Protein AF-A0A0C2CMS9-F1 (afdb_monomer)

pLDDT: mean 72.26, std 14.14, range [34.56, 90.56]

Mean predicted aligned error: 15.41 Å

Sequence (311 aa):
MKHVDVTVHVLHAISELCVVGGAEIVRNIDPLFQKLTQLINDSSSLQRREAALRTIGRIARSTAYVVDPYKDYPNLLDDLLRLLKTEMSSKMRRQAISTLGILGALDPYTHKVFTGAVQSATSISTALSLPMARDAADPRQDIIQWYNYEKCTLEEFYPAITIANLMVMVQDEAFTQYYKEIAQALLTIFRSLGDSFPQYVQQVVPRLIEVTRACRGRPSHREFFLRQLASLVAIIKVHAKPYMKQIFSLIADAWSEDQSVKVTVVSVLEQIGTALGQEFAPHIAELIPYLLYVVQTDKSEDRKLTAQVRS

Solvent-accessible surface area (backbone atoms only — not comparable to full-atom values): 18050 Å² total; per-residue (Å²): 133,80,65,63,65,60,55,32,53,50,35,47,52,50,31,57,46,29,71,73,42,35,77,68,46,61,78,51,39,68,70,52,49,58,51,36,56,54,41,55,70,41,85,88,40,70,64,48,24,45,32,32,51,51,26,51,34,34,40,26,63,45,57,67,51,46,56,54,58,47,65,81,35,52,62,53,62,58,52,50,54,46,47,58,73,69,53,85,50,70,66,53,40,52,49,50,54,51,27,49,62,52,33,44,90,76,55,72,67,61,51,31,41,56,65,66,69,41,83,91,64,98,71,84,80,91,66,84,72,68,80,73,84,60,83,60,91,45,70,58,58,55,54,54,47,42,68,75,74,64,91,69,55,73,81,58,46,57,57,52,55,48,52,48,52,50,54,55,49,72,70,40,76,89,38,65,85,50,49,63,59,52,55,51,51,51,52,52,50,58,64,72,45,69,84,76,46,73,77,54,47,73,62,49,52,61,50,54,53,51,51,51,59,70,40,71,90,42,68,76,57,39,42,50,48,48,48,50,50,23,57,46,39,48,73,49,33,82,75,38,61,89,50,44,69,60,53,51,51,54,49,60,62,43,59,78,54,58,73,71,41,40,57,46,50,54,55,28,51,51,43,40,42,70,40,42,50,82,75,37,59,83,58,47,71,75,44,50,65,57,55,51,45,52,72,72,65,68,80,61,100,69,58,62,72,63,54,64,76,72,108

Organism: NCBI:txid51022

Nearest PDB structures (foldseek):
  7peb-assembly1_A  TM=6.793E-01  e=9.313E-12  Homo sapiens
  6bcu-assembly1_B  TM=7.255E-01  e=2.937E-11  Homo sapiens
  9f44-assembly1_A  TM=6.899E-01  e=1.839E-11  Homo sapiens
  6zwm-assembly1_A  TM=6.675E-01  e=1.104E-11  Homo sapiens
  7udo-assembly1_A  TM=4.060E-01  e=4.429E+00  synthetic construct

Secondary structure (DSSP, 8-state):
---HHHHHHHHHHHHHHHHH-HHHHHTTHHHHHHHHHHHHH-TT-HHHHHHHHHHHHHHHHHH---SHHHHH-TTHHHHHHHHHHH---HHHHHHHHHHHHHH-PPPHHHHHHHTTSS------S-----------SSHHHHHHHHHHHS---HHHHHHHHHHHHHHHHHH-GGGTTTHHHHHHHHHHHHHHTTT--HHHHHHHHHHHHHHHHHTTT-HHHHHHHHHHHHHHHHHHGGGGGGGHHHHHHHHHHHHTS-HHHHHHHHHHHHHHHHHHGGGGHHHHHHHHHHHHHHHHH---TT-HHHHHTT-

Radius of gyration: 27.71 Å; Cα contacts (8 Å, |Δi|>4): 213; chains: 1; bounding box: 60×36×82 Å

Foldseek 3Di:
DPPPPVLLVVLVVLLVCLQPVQPVCVVVVVVLVVVLLVQCPDPPDPSSNQSSLSSLLSNCQSNVQALVCCLSPVCSVVSLVVCCVPDPDPSSNVSSVSSDVSNPDDDPVNSCVSVVNDPPDPDDDDDPDPRDPDPPPQVLVVLVVDVVPDDDDPLVSVLVNLLSVLLVLLVDPVCVVCVLVSLVVNLVSLVVCQPVCLVSCVSPVVSLLVSLVVPVPPLVVNLSSLVSNLSVCLSCAPSCVVCVVSNVVSLVVQLPDDPVSVVSSLVSVVSNCVSHPVNCVVVVVVCVVSLVVCVVPPPDPPCPSVVSVVD

InterPro domains:
  IPR011989 Armadillo-like helical [G3DSA:1.25.10.10] (3-309)
  IPR016024 Armadillo-type fold [SSF48371] (7-308)
  IPR024585 Serine/threonine-protein kinase mTOR domain [PF11865] (66-237)
  IPR024585 Serine/threonine-protein kinase mTOR domain [SM01346] (66-237)
  IPR050517 DNA Damage Response and Repair Kinase [PTHR11139] (14-287)

Structure (mmCIF, N/CA/C/O backbone):
data_AF-A0A0C2CMS9-F1
#
_entry.id   AF-A0A0C2CMS9-F1
#
loop_
_atom_site.group_PDB
_atom_site.id
_atom_site.type_symbol
_atom_site.label_atom_id
_atom_site.label_alt_id
_atom_site.label_comp_id
_atom_site.label_asym_id
_atom_site.label_entity_id
_atom_site.label_seq_id
_atom_site.pdbx_PDB_ins_code
_atom_site.Cartn_x
_atom_site.Cartn_y
_atom_site.Cartn_z
_atom_site.occupancy
_atom_site.B_iso_or_equiv
_atom_site.auth_seq_id
_atom_site.auth_comp_id
_atom_site.auth_asym_id
_atom_site.auth_atom_id
_atom_site.pdbx_PDB_model_num
ATOM 1 N N . MET A 1 1 ? 24.537 -15.150 0.775 1.00 42.06 1 MET A N 1
ATOM 2 C CA . MET A 1 1 ? 24.590 -13.947 -0.086 1.00 42.06 1 MET A CA 1
ATOM 3 C C . MET A 1 1 ? 25.343 -14.307 -1.361 1.00 42.06 1 MET A C 1
ATOM 5 O O . MET A 1 1 ? 26.562 -14.332 -1.350 1.00 42.06 1 MET A O 1
ATOM 9 N N . LYS A 1 2 ? 24.641 -14.714 -2.428 1.00 50.56 2 LYS A N 1
ATOM 10 C CA . LYS A 1 2 ? 25.280 -15.004 -3.726 1.00 50.56 2 LYS A CA 1
ATOM 11 C C . LYS A 1 2 ? 25.779 -13.676 -4.308 1.00 50.56 2 LYS A C 1
ATOM 13 O O . LYS A 1 2 ? 25.017 -12.714 -4.294 1.00 50.56 2 LYS A O 1
ATOM 18 N N . HIS A 1 3 ? 27.040 -13.616 -4.737 1.00 68.00 3 HIS A N 1
ATOM 19 C CA . HIS A 1 3 ? 27.759 -12.387 -5.096 1.00 68.00 3 HIS A CA 1
ATOM 20 C C . HIS A 1 3 ? 26.958 -11.474 -6.043 1.00 68.00 3 HIS A C 1
ATOM 22 O O . HIS A 1 3 ? 26.890 -11.701 -7.253 1.00 68.00 3 HIS A O 1
ATOM 28 N N . VAL A 1 4 ? 26.344 -10.431 -5.476 1.00 75.94 4 VAL A N 1
ATOM 29 C CA . VAL A 1 4 ? 25.573 -9.419 -6.214 1.00 75.94 4 VAL A CA 1
ATOM 30 C C . VAL A 1 4 ? 26.473 -8.730 -7.237 1.00 75.94 4 VAL A C 1
ATOM 32 O O . VAL A 1 4 ? 26.072 -8.556 -8.386 1.00 75.94 4 VAL A O 1
ATOM 35 N N . ASP A 1 5 ? 27.720 -8.470 -6.849 1.00 81.31 5 ASP A N 1
ATOM 36 C CA . ASP A 1 5 ? 28.720 -7.811 -7.683 1.00 81.31 5 ASP A CA 1
ATOM 37 C C . ASP A 1 5 ? 29.041 -8.611 -8.943 1.00 81.31 5 ASP A C 1
ATOM 39 O O . ASP A 1 5 ? 29.097 -8.039 -10.026 1.00 81.31 5 ASP A O 1
ATOM 43 N N . VAL A 1 6 ? 29.174 -9.939 -8.852 1.00 86.69 6 VAL A N 1
ATOM 44 C CA . VAL A 1 6 ? 29.450 -10.782 -10.030 1.00 86.69 6 VAL A CA 1
ATOM 45 C C . VAL A 1 6 ? 28.310 -10.674 -11.040 1.00 86.69 6 VAL A C 1
ATOM 47 O O . VAL A 1 6 ? 28.551 -10.525 -12.232 1.00 86.69 6 VAL A O 1
ATOM 50 N N . THR A 1 7 ? 27.062 -10.669 -10.565 1.00 85.00 7 THR A N 1
ATOM 51 C CA . THR A 1 7 ? 25.892 -10.533 -11.448 1.00 85.00 7 THR A CA 1
ATOM 52 C C . THR A 1 7 ? 25.884 -9.173 -12.148 1.00 85.00 7 THR A C 1
ATOM 54 O O . THR A 1 7 ? 25.611 -9.100 -13.342 1.00 85.00 7 THR A O 1
ATOM 57 N N . VAL A 1 8 ? 26.223 -8.101 -11.429 1.00 86.75 8 VAL A N 1
ATOM 58 C CA . VAL A 1 8 ? 26.310 -6.743 -11.987 1.00 86.75 8 VAL A CA 1
ATOM 59 C C . VAL A 1 8 ? 27.406 -6.653 -13.055 1.00 86.75 8 VAL A C 1
ATOM 61 O O . VAL A 1 8 ? 27.145 -6.161 -14.150 1.00 86.75 8 VAL A O 1
ATOM 64 N N . HIS A 1 9 ? 28.599 -7.195 -12.793 1.00 89.81 9 HIS A N 1
ATOM 65 C CA . HIS A 1 9 ? 29.695 -7.203 -13.770 1.00 89.81 9 HIS A CA 1
ATOM 66 C C . HIS A 1 9 ? 29.362 -8.042 -15.011 1.00 89.81 9 HIS A C 1
ATOM 68 O O . HIS A 1 9 ? 29.655 -7.616 -16.127 1.00 89.81 9 HIS A O 1
ATOM 74 N N . VAL A 1 10 ? 28.696 -9.189 -14.843 1.00 90.56 10 VAL A N 1
ATOM 75 C CA . VAL A 1 10 ? 28.218 -10.009 -15.969 1.00 90.56 10 VAL A CA 1
ATOM 76 C C . VAL A 1 10 ? 27.182 -9.246 -16.798 1.00 90.56 10 VAL A C 1
ATOM 78 O O . VAL A 1 10 ? 27.291 -9.215 -18.020 1.00 90.56 10 VAL A O 1
ATOM 81 N N . LEU A 1 11 ? 26.214 -8.575 -16.166 1.00 88.69 11 LEU A N 1
ATOM 82 C CA . LEU A 1 11 ? 25.221 -7.757 -16.875 1.00 88.69 11 LEU A CA 1
ATOM 83 C C . LEU A 1 11 ? 25.865 -6.592 -17.635 1.00 88.69 11 LEU A C 1
ATOM 85 O O . LEU A 1 11 ? 25.449 -6.296 -18.756 1.00 88.69 11 LEU A O 1
ATOM 89 N N . HIS A 1 12 ? 26.894 -5.965 -17.061 1.00 89.94 12 HIS A N 1
ATOM 90 C CA . HIS A 1 12 ? 27.674 -4.940 -17.748 1.00 89.94 12 HIS A CA 1
ATOM 91 C C . HIS A 1 12 ? 28.427 -5.506 -18.953 1.00 89.94 12 HIS A C 1
ATOM 93 O O . HIS A 1 12 ? 28.322 -4.933 -20.036 1.00 89.94 12 HIS A O 1
ATOM 99 N N . ALA A 1 13 ? 29.101 -6.648 -18.808 1.00 90.31 13 ALA A N 1
ATOM 100 C CA . ALA A 1 13 ? 29.775 -7.314 -19.920 1.00 90.31 13 ALA A CA 1
ATOM 101 C C . ALA A 1 13 ? 28.790 -7.665 -21.047 1.00 90.31 13 ALA A C 1
ATOM 103 O O . ALA A 1 13 ? 29.052 -7.356 -22.207 1.00 90.31 13 ALA A O 1
ATOM 104 N N . ILE A 1 14 ? 27.613 -8.208 -20.710 1.00 88.44 14 ILE A N 1
ATOM 105 C CA . ILE A 1 14 ? 26.538 -8.466 -21.681 1.00 88.44 14 ILE A CA 1
ATOM 106 C C . ILE A 1 14 ? 26.108 -7.163 -22.364 1.00 88.44 14 ILE A C 1
ATOM 108 O O . ILE A 1 14 ? 25.947 -7.139 -23.580 1.00 88.44 14 ILE A O 1
ATOM 112 N N . SER A 1 15 ? 25.957 -6.066 -21.615 1.00 87.69 15 SER A N 1
ATOM 113 C CA . SER A 1 15 ? 25.538 -4.781 -22.184 1.00 87.69 15 SER A CA 1
ATOM 114 C C . SER A 1 15 ? 26.534 -4.208 -23.198 1.00 87.69 15 SER A C 1
ATOM 116 O O . SER A 1 15 ? 26.103 -3.596 -24.173 1.00 87.69 15 SER A O 1
ATOM 118 N N . GLU A 1 16 ? 27.835 -4.438 -23.002 1.00 89.56 16 GLU A N 1
ATOM 119 C CA . GLU A 1 16 ? 28.879 -4.031 -23.949 1.00 89.56 16 GLU A CA 1
ATOM 120 C C . GLU A 1 16 ? 28.939 -4.985 -25.154 1.00 89.56 16 GLU A C 1
ATOM 122 O O . GLU A 1 16 ? 29.031 -4.531 -26.294 1.00 89.56 16 GLU A O 1
ATOM 127 N N . LEU A 1 17 ? 28.762 -6.296 -24.942 1.00 87.50 17 LEU A N 1
ATOM 128 C CA . LEU A 1 17 ? 28.635 -7.273 -26.032 1.00 87.50 17 LEU A CA 1
ATOM 129 C C . LEU A 1 17 ? 27.443 -6.962 -26.949 1.00 87.50 17 LEU A C 1
ATOM 131 O O . LEU A 1 17 ? 27.550 -7.128 -28.162 1.00 87.50 17 LEU A O 1
ATOM 135 N N . CYS A 1 18 ? 26.340 -6.442 -26.398 1.00 84.88 18 CYS A N 1
ATOM 136 C CA . CYS A 1 18 ? 25.162 -6.016 -27.162 1.00 84.88 18 CYS A CA 1
ATOM 137 C C . CYS A 1 18 ? 25.458 -4.953 -28.215 1.00 84.88 18 CYS A C 1
ATOM 139 O O . CYS A 1 18 ? 24.837 -4.972 -29.272 1.00 84.88 18 CYS A O 1
ATOM 141 N N . VAL A 1 19 ? 26.424 -4.071 -27.960 1.00 82.81 19 VAL A N 1
ATOM 142 C CA . VAL A 1 19 ? 26.799 -3.011 -28.903 1.00 82.81 19 VAL A CA 1
ATOM 143 C C . VAL A 1 19 ? 27.548 -3.576 -30.116 1.00 82.81 19 VAL A C 1
ATOM 145 O O . VAL A 1 19 ? 27.476 -3.002 -31.198 1.00 82.81 19 VAL A O 1
ATOM 148 N N . VAL A 1 20 ? 28.246 -4.703 -29.950 1.00 85.50 20 VAL A N 1
ATOM 149 C CA . VAL A 1 20 ? 29.130 -5.282 -30.974 1.00 85.50 20 VAL A CA 1
ATOM 150 C C . VAL A 1 20 ? 28.475 -6.460 -31.709 1.00 85.50 20 VAL A C 1
ATOM 152 O O . VAL A 1 20 ? 28.648 -6.609 -32.914 1.00 85.50 20 VAL A O 1
ATOM 155 N N . GLY A 1 21 ? 27.706 -7.297 -31.007 1.00 75.00 21 GLY A N 1
ATOM 156 C CA . GLY A 1 21 ? 27.246 -8.613 -31.478 1.00 75.00 21 GLY A CA 1
ATOM 157 C C . GLY A 1 21 ? 25.852 -8.667 -32.113 1.00 75.00 21 GLY A C 1
ATOM 158 O O . GLY A 1 21 ? 25.228 -9.726 -32.085 1.00 75.00 21 GLY A O 1
ATOM 159 N N . GLY A 1 22 ? 25.340 -7.556 -32.657 1.00 70.94 22 GLY A N 1
ATOM 160 C CA . GLY A 1 22 ? 23.922 -7.356 -33.011 1.00 70.94 22 GLY A CA 1
ATOM 161 C C . GLY A 1 22 ? 23.180 -8.568 -33.607 1.00 70.94 22 GLY A C 1
ATOM 162 O O . GLY A 1 22 ? 22.134 -8.947 -33.090 1.00 70.94 22 GLY A O 1
ATOM 163 N N . ALA A 1 23 ? 23.722 -9.231 -34.635 1.00 73.88 23 ALA A N 1
ATOM 164 C CA . ALA A 1 23 ? 23.037 -10.334 -35.326 1.00 73.88 23 ALA A CA 1
ATOM 165 C C . ALA A 1 23 ? 22.973 -11.656 -34.531 1.00 73.88 23 ALA A C 1
ATOM 167 O O . ALA A 1 23 ? 21.992 -12.394 -34.631 1.00 73.88 23 ALA A O 1
ATOM 168 N N . GLU A 1 24 ? 23.998 -11.971 -33.736 1.00 75.94 24 GLU A N 1
ATOM 169 C CA . GLU A 1 24 ? 24.013 -13.187 -32.906 1.00 75.94 24 GLU A CA 1
ATOM 170 C C . GLU A 1 24 ? 23.150 -13.024 -31.653 1.00 75.94 24 GLU A C 1
ATOM 172 O O . GLU A 1 24 ? 22.576 -13.988 -31.148 1.00 75.94 24 GLU A O 1
ATOM 177 N N . ILE A 1 25 ? 23.005 -11.785 -31.188 1.00 78.62 25 ILE A N 1
ATOM 178 C CA . ILE A 1 25 ? 22.240 -11.447 -29.988 1.00 78.62 25 ILE A CA 1
ATOM 179 C C . ILE A 1 25 ? 20.738 -11.482 -30.256 1.00 78.62 25 ILE A C 1
ATOM 181 O O . ILE A 1 25 ? 19.990 -11.940 -29.395 1.00 78.62 25 ILE A O 1
ATOM 185 N N . VAL A 1 26 ? 20.298 -11.109 -31.463 1.00 77.81 26 VAL A N 1
ATOM 186 C CA . VAL A 1 26 ? 18.891 -11.244 -31.887 1.00 77.81 26 VAL A CA 1
ATOM 187 C C . VAL A 1 26 ? 18.402 -12.692 -31.767 1.00 77.81 26 VAL A C 1
ATOM 189 O O . VAL A 1 26 ? 17.270 -12.916 -31.358 1.00 77.81 26 VAL A O 1
ATOM 192 N N . ARG A 1 27 ? 19.256 -13.692 -32.035 1.00 80.75 27 ARG A N 1
ATOM 193 C CA . ARG A 1 27 ? 18.879 -15.117 -31.937 1.00 80.75 27 ARG A CA 1
ATOM 194 C C . ARG A 1 27 ? 18.620 -15.592 -30.506 1.00 80.75 27 ARG A C 1
ATOM 196 O O . ARG A 1 27 ? 17.910 -16.570 -30.316 1.00 80.75 27 ARG A O 1
ATOM 203 N N . ASN A 1 28 ? 19.205 -14.916 -29.518 1.00 82.19 28 ASN A N 1
ATOM 204 C CA . ASN A 1 28 ? 19.123 -15.276 -28.102 1.00 82.19 28 ASN A CA 1
ATOM 205 C C . ASN A 1 28 ? 18.367 -14.220 -27.279 1.00 82.19 28 ASN A C 1
ATOM 207 O O . ASN A 1 28 ? 18.508 -14.181 -26.054 1.00 82.19 28 ASN A O 1
ATOM 211 N N . ILE A 1 29 ? 17.594 -13.343 -27.929 1.00 81.94 29 ILE A N 1
ATOM 212 C CA . ILE A 1 29 ? 16.971 -12.202 -27.259 1.00 81.94 29 ILE A CA 1
ATOM 213 C C . ILE A 1 29 ? 15.873 -12.642 -26.285 1.00 81.94 29 ILE A C 1
ATOM 215 O O . ILE A 1 29 ? 15.881 -12.181 -25.150 1.00 81.94 29 ILE A O 1
ATOM 219 N N . ASP A 1 30 ? 15.027 -13.604 -26.656 1.00 81.12 30 ASP A N 1
ATOM 220 C CA . ASP A 1 30 ? 13.897 -14.068 -25.839 1.00 81.12 30 ASP A CA 1
ATOM 221 C C . ASP A 1 30 ? 14.309 -14.606 -24.450 1.00 81.12 30 ASP A C 1
ATOM 223 O O . ASP A 1 30 ? 13.797 -14.117 -23.435 1.00 81.12 30 ASP A O 1
ATOM 227 N N . PRO A 1 31 ? 15.266 -15.558 -24.324 1.00 84.62 31 PRO A N 1
ATOM 228 C CA . PRO A 1 31 ? 15.668 -16.060 -23.008 1.00 84.62 31 PRO A CA 1
ATOM 229 C C . PRO A 1 31 ? 16.384 -14.992 -22.170 1.00 84.62 31 PRO A C 1
ATOM 231 O O . PRO A 1 31 ? 16.238 -14.963 -20.943 1.00 84.62 31 PRO A O 1
ATOM 234 N N . LEU A 1 32 ? 17.147 -14.096 -22.810 1.00 84.50 32 LEU A N 1
ATOM 235 C CA . LEU A 1 32 ? 17.820 -12.992 -22.126 1.00 84.50 32 LEU A CA 1
ATOM 236 C C . LEU A 1 32 ? 16.809 -11.969 -21.606 1.00 84.50 32 LEU A C 1
ATOM 238 O O . LEU A 1 32 ? 16.883 -11.574 -20.442 1.00 84.50 32 LEU A O 1
ATOM 242 N N . PHE A 1 33 ? 15.848 -11.572 -22.435 1.00 84.44 33 PHE A N 1
ATOM 243 C CA . PHE A 1 33 ? 14.851 -10.565 -22.099 1.00 84.44 33 PHE A CA 1
ATOM 244 C C . PHE A 1 33 ? 13.922 -11.062 -20.988 1.00 84.44 33 PHE A C 1
ATOM 246 O O . PHE A 1 33 ? 13.722 -10.352 -20.003 1.00 84.44 33 PHE A O 1
ATOM 253 N N . GLN A 1 34 ? 13.480 -12.325 -21.040 1.00 86.31 34 GLN A N 1
ATOM 254 C CA . GLN A 1 34 ? 12.708 -12.940 -19.956 1.00 86.31 34 GLN A CA 1
ATOM 255 C C . GLN A 1 34 ? 13.465 -12.896 -18.620 1.00 86.31 34 GLN A C 1
ATOM 257 O O . GLN A 1 34 ? 12.880 -12.589 -17.575 1.00 86.31 34 GLN A O 1
ATOM 262 N N . LYS A 1 35 ? 14.778 -13.169 -18.633 1.00 85.81 35 LYS A N 1
ATOM 263 C CA . LYS A 1 35 ? 15.590 -13.120 -17.413 1.00 85.81 35 LYS A CA 1
ATOM 264 C C . LYS A 1 35 ? 15.792 -11.693 -16.908 1.00 85.81 35 LYS A C 1
ATOM 266 O O . LYS A 1 35 ? 15.745 -11.477 -15.698 1.00 85.81 35 LYS A O 1
ATOM 271 N N . LEU A 1 36 ? 15.980 -10.722 -17.799 1.00 86.88 36 LEU A N 1
ATOM 272 C CA . LEU A 1 36 ? 16.127 -9.311 -17.436 1.00 86.88 36 LEU A CA 1
ATOM 273 C C . LEU A 1 36 ? 14.840 -8.736 -16.828 1.00 86.88 36 LEU A C 1
ATOM 275 O O . LEU A 1 36 ? 14.918 -8.045 -15.814 1.00 86.88 36 LEU A O 1
ATOM 279 N N . THR A 1 37 ? 13.666 -9.088 -17.359 1.00 84.56 37 THR A N 1
ATOM 280 C CA . THR A 1 37 ? 12.367 -8.681 -16.792 1.00 84.56 37 THR A CA 1
ATOM 281 C C . THR A 1 37 ? 12.166 -9.244 -15.381 1.00 84.56 37 THR A C 1
ATOM 283 O O . THR A 1 37 ? 11.719 -8.534 -14.482 1.00 84.56 37 THR A O 1
ATOM 286 N N . GLN A 1 38 ? 12.587 -10.491 -15.125 1.00 85.44 38 GLN A N 1
ATOM 287 C CA . GLN A 1 38 ? 12.598 -11.046 -13.763 1.00 85.44 38 GLN A CA 1
ATOM 288 C C . GLN A 1 38 ? 13.533 -10.267 -12.826 1.00 85.44 38 GLN A C 1
ATOM 290 O O . GLN A 1 38 ? 13.188 -10.028 -11.672 1.00 85.44 38 GLN A O 1
ATOM 295 N N . LEU A 1 39 ? 14.710 -9.861 -13.314 1.00 84.25 39 LEU A N 1
ATOM 296 C CA . LEU A 1 39 ? 15.693 -9.112 -12.526 1.00 84.25 39 LEU A CA 1
ATOM 297 C C . LEU A 1 39 ? 15.259 -7.674 -12.222 1.00 84.25 39 LEU A C 1
ATOM 299 O O . LEU A 1 39 ? 15.674 -7.135 -11.201 1.00 84.25 39 LEU A O 1
ATOM 303 N N . ILE A 1 40 ? 14.433 -7.065 -13.074 1.00 84.12 40 ILE A N 1
ATOM 304 C CA . ILE A 1 40 ? 13.835 -5.744 -12.839 1.00 84.12 40 ILE A CA 1
ATOM 305 C C . ILE A 1 40 ? 12.816 -5.782 -11.695 1.00 84.12 40 ILE A C 1
ATOM 307 O O . ILE A 1 40 ? 12.767 -4.854 -10.885 1.00 84.12 40 ILE A O 1
ATOM 311 N N . ASN A 1 41 ? 12.051 -6.869 -11.599 1.00 81.94 41 ASN A N 1
ATOM 312 C CA . ASN A 1 41 ? 11.034 -7.060 -10.566 1.00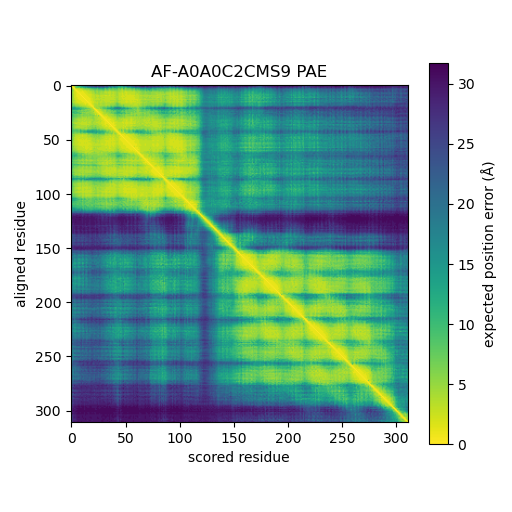 81.94 41 ASN A CA 1
ATOM 313 C C . ASN A 1 41 ? 11.595 -7.514 -9.207 1.00 81.94 41 ASN A C 1
ATOM 315 O O . ASN A 1 41 ? 10.880 -7.495 -8.207 1.00 81.94 41 ASN A O 1
ATOM 319 N N . ASP A 1 42 ? 12.872 -7.891 -9.146 1.00 80.81 42 ASP A N 1
ATOM 320 C CA . ASP A 1 42 ? 13.542 -8.330 -7.923 1.00 80.81 42 ASP A CA 1
ATOM 321 C C . ASP A 1 42 ? 13.944 -7.137 -7.032 1.00 80.81 42 ASP A C 1
ATOM 323 O O . ASP A 1 42 ? 14.904 -6.413 -7.307 1.00 80.81 42 ASP A O 1
ATOM 327 N N . SER A 1 43 ? 13.227 -6.945 -5.922 1.00 69.50 43 SER A N 1
ATOM 328 C CA . SER A 1 43 ? 13.459 -5.864 -4.951 1.00 69.50 43 SER A CA 1
ATOM 329 C C . SER A 1 43 ? 14.726 -6.0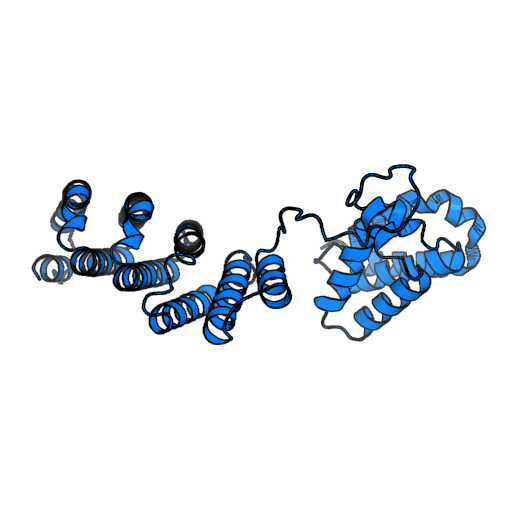38 -4.101 1.00 69.50 43 SER A C 1
ATOM 331 O O . SER A 1 43 ? 15.087 -5.129 -3.353 1.00 69.50 43 SER A O 1
ATOM 333 N N . SER A 1 44 ? 15.442 -7.162 -4.217 1.00 77.50 44 SER A N 1
ATOM 334 C CA . SER A 1 44 ? 16.571 -7.480 -3.331 1.00 77.50 44 SER A CA 1
ATOM 335 C C . SER A 1 44 ? 17.824 -6.621 -3.539 1.00 77.50 44 SER A C 1
ATOM 337 O O . SER A 1 44 ? 18.623 -6.479 -2.614 1.00 77.50 44 SER A O 1
ATOM 339 N N . SER A 1 45 ? 18.043 -6.053 -4.733 1.00 80.31 45 SER A N 1
ATOM 340 C CA . SER A 1 45 ? 19.225 -5.226 -5.018 1.00 80.31 45 SER A CA 1
ATOM 341 C C . SER A 1 45 ? 18.942 -4.113 -6.024 1.00 80.31 45 SER A C 1
ATOM 343 O O . SER A 1 45 ? 18.566 -4.354 -7.172 1.00 80.31 45 SER A O 1
ATOM 345 N N . LEU A 1 46 ? 19.208 -2.871 -5.611 1.00 82.06 46 LEU A N 1
ATOM 346 C CA . LEU A 1 46 ? 19.099 -1.692 -6.473 1.00 82.06 46 LEU A CA 1
ATOM 347 C C . LEU A 1 46 ? 20.114 -1.734 -7.624 1.00 82.06 46 LEU A C 1
ATOM 349 O O . LEU A 1 46 ? 19.752 -1.477 -8.768 1.00 82.06 46 LEU A O 1
ATOM 353 N N . GLN A 1 47 ? 21.359 -2.124 -7.345 1.00 84.31 47 GLN A N 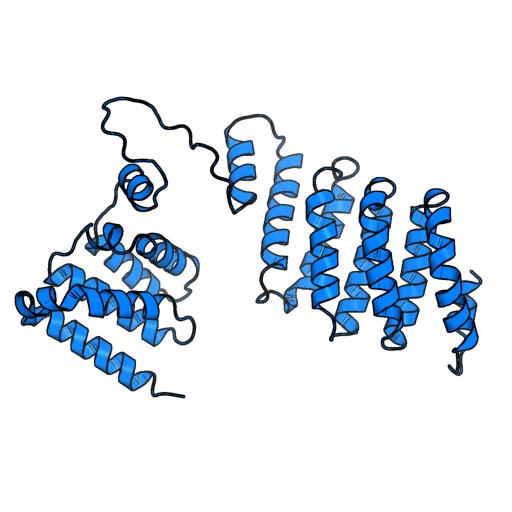1
ATOM 354 C CA . GLN A 1 47 ? 22.429 -2.182 -8.350 1.00 84.31 47 GLN A CA 1
ATOM 355 C C . GLN A 1 47 ? 22.136 -3.225 -9.435 1.00 84.31 47 GLN A C 1
ATOM 357 O O . GLN A 1 47 ? 22.393 -2.985 -10.613 1.00 84.31 47 GLN A O 1
ATOM 362 N N . ARG A 1 48 ? 21.550 -4.372 -9.059 1.00 85.31 48 ARG A N 1
ATOM 363 C CA . ARG A 1 48 ? 21.152 -5.411 -10.019 1.00 85.31 48 ARG A CA 1
ATOM 364 C C . ARG A 1 48 ? 20.050 -4.919 -10.952 1.00 85.31 48 ARG A C 1
ATOM 366 O O . ARG A 1 48 ? 20.152 -5.127 -12.159 1.00 85.31 48 ARG A O 1
ATOM 373 N N . ARG A 1 49 ? 19.041 -4.236 -10.404 1.00 86.75 49 ARG A N 1
ATOM 374 C CA . ARG A 1 49 ? 17.967 -3.621 -11.195 1.00 86.75 49 ARG A CA 1
ATOM 375 C C . ARG A 1 49 ? 18.504 -2.553 -12.142 1.00 86.75 49 ARG A C 1
ATOM 377 O O . ARG A 1 49 ? 18.111 -2.528 -13.301 1.00 86.75 49 ARG A O 1
ATOM 384 N N . GLU A 1 50 ? 19.450 -1.732 -11.685 1.00 86.50 50 GLU A N 1
ATOM 385 C CA . GLU A 1 50 ? 20.054 -0.674 -12.505 1.00 86.50 50 GLU A CA 1
ATOM 386 C C . GLU A 1 50 ? 20.837 -1.266 -13.679 1.00 86.50 50 GLU A C 1
ATOM 388 O O . GLU A 1 50 ? 20.666 -0.844 -14.825 1.00 86.50 50 GLU A O 1
ATOM 393 N N . ALA A 1 51 ? 21.659 -2.282 -13.403 1.00 88.06 51 ALA A N 1
ATOM 394 C CA . ALA A 1 51 ? 22.411 -2.992 -14.426 1.00 88.06 51 ALA A CA 1
ATOM 395 C C . ALA A 1 51 ? 21.476 -3.689 -15.427 1.00 88.06 51 ALA A C 1
ATOM 397 O O . ALA A 1 51 ? 21.656 -3.519 -16.629 1.00 88.06 51 ALA A O 1
ATOM 398 N N . ALA A 1 52 ? 20.440 -4.394 -14.956 1.00 89.94 52 ALA A N 1
ATOM 399 C CA . ALA A 1 52 ? 19.475 -5.077 -15.819 1.00 89.94 52 ALA A CA 1
ATOM 400 C C . ALA A 1 52 ? 18.715 -4.098 -16.725 1.00 89.94 52 ALA A C 1
ATOM 402 O O . ALA A 1 52 ? 18.640 -4.304 -17.936 1.00 89.94 52 ALA A O 1
ATOM 403 N N . LEU A 1 53 ? 18.225 -2.991 -16.162 1.00 89.75 53 LEU A N 1
ATOM 404 C CA . LEU A 1 53 ? 17.527 -1.941 -16.898 1.00 89.75 53 LEU A CA 1
ATOM 405 C C . LEU A 1 53 ? 18.424 -1.309 -17.970 1.00 89.75 53 LEU A C 1
ATOM 407 O O . LEU A 1 53 ? 18.010 -1.113 -19.114 1.00 89.75 53 LEU A O 1
ATOM 411 N N . ARG A 1 54 ? 19.691 -1.043 -17.634 1.00 89.19 54 ARG A N 1
ATOM 412 C CA . ARG A 1 54 ? 20.682 -0.566 -18.602 1.00 89.19 54 ARG A CA 1
ATOM 413 C C . ARG A 1 54 ? 20.931 -1.582 -19.715 1.00 89.19 54 ARG A C 1
ATOM 415 O O . ARG A 1 54 ? 21.030 -1.166 -20.869 1.00 89.19 54 ARG A O 1
ATOM 422 N N . THR A 1 55 ? 21.009 -2.871 -19.396 1.00 89.31 55 THR A N 1
ATOM 423 C CA . THR A 1 55 ? 21.183 -3.935 -20.389 1.00 89.31 55 THR A CA 1
ATOM 424 C C . THR A 1 55 ? 19.979 -4.026 -21.329 1.00 89.31 55 THR A C 1
ATOM 426 O O . THR A 1 55 ? 20.193 -4.067 -22.535 1.00 89.31 55 THR A O 1
ATOM 429 N N . ILE A 1 56 ? 18.737 -3.925 -20.834 1.00 89.12 56 ILE A N 1
ATOM 430 C CA . ILE A 1 56 ? 17.533 -3.874 -21.691 1.00 89.12 56 ILE A CA 1
ATOM 431 C C . ILE A 1 56 ? 17.605 -2.708 -22.679 1.00 89.12 56 ILE A C 1
ATOM 433 O O . ILE A 1 56 ? 17.431 -2.902 -23.880 1.00 89.12 56 ILE A O 1
ATOM 437 N N . GLY A 1 57 ? 17.918 -1.500 -22.200 1.00 88.75 57 GLY A N 1
ATOM 438 C CA . GLY A 1 57 ? 18.017 -0.329 -23.075 1.00 88.75 57 GLY A CA 1
ATOM 439 C C . GLY A 1 57 ? 19.120 -0.461 -24.130 1.00 88.75 57 GLY A C 1
ATOM 440 O O . GLY A 1 57 ? 18.972 0.028 -25.248 1.00 88.75 57 GLY A O 1
ATOM 441 N N . ARG A 1 58 ? 20.229 -1.135 -23.799 1.00 89.06 58 ARG A N 1
ATOM 442 C CA . ARG A 1 58 ? 21.328 -1.400 -24.740 1.00 89.06 58 ARG A CA 1
ATOM 443 C C . ARG A 1 58 ? 20.976 -2.475 -25.763 1.00 89.06 58 ARG A C 1
ATOM 445 O O . ARG A 1 58 ? 21.313 -2.287 -26.930 1.00 89.06 58 ARG A O 1
ATOM 452 N N . ILE A 1 59 ? 20.283 -3.538 -25.353 1.00 88.38 59 ILE A N 1
ATOM 453 C CA . ILE A 1 59 ? 19.755 -4.567 -26.257 1.00 88.38 59 ILE A CA 1
ATOM 454 C C . ILE A 1 59 ? 18.801 -3.911 -27.251 1.00 88.38 59 ILE A C 1
ATOM 456 O O . ILE A 1 59 ? 19.099 -3.908 -28.439 1.00 88.38 59 ILE A O 1
ATOM 460 N N . ALA A 1 60 ? 17.744 -3.251 -26.765 1.00 88.00 60 ALA A N 1
ATOM 461 C CA . ALA A 1 60 ? 16.730 -2.621 -27.612 1.00 88.00 60 ALA A CA 1
ATOM 462 C C . ALA A 1 60 ? 17.334 -1.617 -28.611 1.00 88.00 60 ALA A C 1
ATOM 464 O O . ALA A 1 60 ? 16.946 -1.580 -29.776 1.00 88.00 60 ALA A O 1
ATOM 465 N N . ARG A 1 61 ? 18.352 -0.850 -28.185 1.00 87.00 61 ARG A N 1
ATOM 466 C CA . ARG A 1 61 ? 19.075 0.082 -29.064 1.00 87.00 61 ARG A CA 1
ATOM 467 C C . ARG A 1 61 ? 19.872 -0.621 -30.165 1.00 87.00 61 ARG A C 1
ATOM 469 O O . ARG A 1 61 ? 19.960 -0.089 -31.264 1.00 87.00 61 ARG A O 1
ATOM 476 N N . SER A 1 62 ? 20.500 -1.753 -29.859 1.00 86.00 62 SER A N 1
ATOM 477 C CA . SER A 1 62 ? 21.454 -2.410 -30.766 1.00 86.00 62 SER A CA 1
ATOM 478 C C . SER A 1 62 ? 20.776 -3.412 -31.701 1.00 86.00 62 SER A C 1
ATOM 480 O O . SER A 1 62 ? 21.242 -3.615 -32.817 1.00 86.00 62 SER A O 1
ATOM 482 N N . THR A 1 63 ? 19.665 -4.014 -31.270 1.00 82.75 63 THR A N 1
ATOM 483 C CA . THR A 1 63 ? 18.889 -4.983 -32.058 1.00 82.75 63 THR A CA 1
ATOM 484 C C . THR A 1 63 ? 17.707 -4.361 -32.798 1.00 82.75 63 THR A C 1
ATOM 486 O O . THR A 1 63 ? 17.018 -5.070 -33.522 1.00 82.75 63 THR A O 1
ATOM 489 N N . ALA A 1 64 ? 17.461 -3.055 -32.619 1.00 82.69 64 ALA A N 1
ATOM 490 C CA . ALA A 1 64 ? 16.277 -2.352 -33.126 1.00 82.69 64 ALA A CA 1
ATOM 491 C C . ALA A 1 64 ? 14.944 -3.015 -32.714 1.00 82.69 64 ALA A C 1
ATOM 493 O O . ALA A 1 64 ? 13.934 -2.882 -33.400 1.00 82.69 64 ALA A O 1
ATOM 494 N N . TYR A 1 65 ? 14.942 -3.704 -31.571 1.00 81.31 65 TYR A N 1
ATOM 495 C CA . TYR A 1 65 ? 13.772 -4.348 -30.980 1.00 81.31 65 TYR A CA 1
ATOM 496 C C . TYR A 1 65 ? 12.927 -3.293 -30.243 1.00 81.31 65 TYR A C 1
ATOM 498 O O . TYR A 1 65 ? 13.057 -3.087 -29.034 1.00 81.31 65 TYR A O 1
ATOM 506 N N . VAL A 1 66 ? 12.136 -2.547 -31.021 1.00 82.00 66 VAL A N 1
ATOM 507 C CA . VAL A 1 66 ? 11.319 -1.394 -30.601 1.00 82.00 66 VAL A CA 1
ATOM 508 C C . VAL A 1 66 ? 9.843 -1.776 -30.723 1.00 82.00 66 VAL A C 1
ATOM 510 O O . VAL A 1 66 ? 9.459 -2.400 -31.704 1.00 82.00 66 VAL A O 1
ATOM 513 N N . VAL A 1 67 ? 9.002 -1.389 -29.759 1.00 77.69 67 VAL A N 1
ATOM 514 C CA . VAL A 1 67 ? 7.567 -1.748 -29.651 1.00 77.69 67 VAL A CA 1
ATOM 515 C C . VAL A 1 67 ? 7.275 -3.235 -29.405 1.00 77.69 67 VAL A C 1
ATOM 517 O O . VAL A 1 67 ? 6.513 -3.542 -28.489 1.00 77.69 67 VAL A O 1
ATOM 520 N N . ASP A 1 68 ? 7.897 -4.150 -30.148 1.00 83.00 68 ASP A N 1
ATOM 521 C CA . ASP A 1 68 ? 7.760 -5.606 -29.989 1.00 83.00 68 ASP A CA 1
ATOM 522 C C . ASP A 1 68 ? 7.962 -6.113 -28.541 1.00 83.00 68 ASP A C 1
ATOM 524 O O . ASP A 1 68 ? 7.150 -6.928 -28.095 1.00 83.00 68 ASP A O 1
ATOM 528 N N . PRO A 1 69 ? 8.907 -5.573 -27.732 1.00 83.44 69 PRO A N 1
ATOM 529 C CA . PRO A 1 69 ? 9.005 -5.909 -26.310 1.00 83.44 69 PRO A CA 1
ATOM 530 C C . PRO A 1 69 ? 7.698 -5.773 -25.521 1.00 83.44 69 PRO A C 1
ATOM 532 O O . PRO A 1 69 ? 7.465 -6.535 -24.587 1.00 83.44 69 PRO A O 1
ATOM 535 N N . TYR A 1 70 ? 6.845 -4.801 -25.865 1.00 83.31 70 TYR A N 1
ATOM 536 C CA . TYR A 1 70 ? 5.563 -4.590 -25.185 1.00 83.31 70 TYR A CA 1
ATOM 537 C C . TYR A 1 70 ? 4.496 -5.602 -25.603 1.00 83.31 70 TYR A C 1
ATOM 539 O O . TYR A 1 70 ? 3.532 -5.813 -24.869 1.00 83.31 70 TYR A O 1
ATOM 547 N N . LYS A 1 71 ? 4.657 -6.218 -26.775 1.00 82.44 71 LYS A N 1
ATOM 548 C CA . LYS A 1 71 ? 3.787 -7.287 -27.260 1.00 82.44 71 LYS A CA 1
ATOM 549 C C . LYS A 1 71 ? 4.152 -8.619 -26.608 1.00 82.44 71 LYS A C 1
ATOM 551 O O . LYS A 1 71 ? 3.261 -9.339 -26.166 1.00 82.44 71 LYS A O 1
ATOM 556 N N . ASP A 1 72 ? 5.448 -8.910 -26.520 1.00 83.00 72 ASP A N 1
ATOM 557 C CA . ASP A 1 72 ? 5.950 -10.176 -25.974 1.00 83.00 72 ASP A CA 1
ATOM 558 C C . ASP A 1 72 ? 5.942 -10.182 -24.434 1.00 83.00 72 ASP A C 1
ATOM 560 O O . ASP A 1 72 ? 5.732 -11.221 -23.804 1.00 83.00 72 ASP A O 1
ATOM 564 N N . TYR A 1 73 ? 6.093 -9.006 -23.813 1.00 83.38 73 TYR A N 1
ATOM 565 C CA . TYR A 1 73 ? 6.070 -8.819 -22.361 1.00 83.38 73 TYR A CA 1
ATOM 566 C C . TYR A 1 73 ? 5.094 -7.692 -21.963 1.00 83.38 73 TYR A C 1
ATOM 568 O O . TYR A 1 73 ? 5.523 -6.564 -21.707 1.00 83.38 73 TYR A O 1
ATOM 576 N N . PRO A 1 74 ? 3.782 -7.975 -21.835 1.00 80.88 74 PRO A N 1
ATOM 577 C CA . PRO A 1 74 ? 2.763 -6.946 -21.590 1.00 80.88 74 PRO A CA 1
ATOM 578 C C . PRO A 1 74 ? 2.935 -6.204 -20.254 1.00 80.88 74 PRO A C 1
ATOM 580 O O . PRO A 1 74 ? 2.600 -5.029 -20.156 1.00 80.88 74 PRO A O 1
ATOM 583 N N . ASN A 1 75 ? 3.525 -6.844 -19.239 1.00 83.94 75 ASN A N 1
ATOM 584 C CA . ASN A 1 75 ? 3.752 -6.228 -17.923 1.00 83.94 75 ASN A CA 1
ATOM 585 C C . ASN A 1 75 ? 4.952 -5.261 -17.901 1.00 83.94 75 ASN A C 1
ATOM 587 O O . ASN A 1 75 ? 5.130 -4.520 -16.937 1.00 83.94 75 ASN A O 1
ATOM 591 N N . LEU A 1 76 ? 5.789 -5.252 -18.949 1.00 85.31 76 LEU A N 1
ATOM 592 C CA . LEU A 1 76 ? 7.039 -4.487 -18.977 1.00 85.31 76 LEU A CA 1
ATOM 593 C C . LEU A 1 76 ? 6.800 -2.981 -18.815 1.00 85.31 76 LEU A C 1
ATOM 595 O O . LEU A 1 76 ? 7.552 -2.305 -18.114 1.00 85.31 76 LEU A O 1
ATOM 599 N N . LEU A 1 77 ? 5.766 -2.448 -19.469 1.00 85.94 77 LEU A N 1
ATOM 600 C CA . LEU A 1 77 ? 5.451 -1.024 -19.406 1.00 85.94 77 LEU A CA 1
ATOM 601 C C . LEU A 1 77 ? 5.037 -0.622 -17.986 1.00 85.94 77 LEU A C 1
ATOM 603 O O . LEU A 1 77 ? 5.564 0.355 -17.451 1.00 85.94 77 LEU A O 1
ATOM 607 N N . ASP A 1 78 ? 4.166 -1.406 -17.352 1.00 84.44 78 ASP A N 1
ATOM 608 C CA . ASP A 1 78 ? 3.732 -1.171 -15.973 1.00 84.44 78 ASP A CA 1
ATOM 609 C C . ASP A 1 78 ? 4.896 -1.301 -14.982 1.00 84.44 78 ASP A C 1
ATOM 611 O O . ASP A 1 78 ? 5.022 -0.485 -14.066 1.00 84.44 78 ASP A O 1
ATOM 615 N N . ASP A 1 79 ? 5.804 -2.255 -15.200 1.00 85.19 79 ASP A N 1
ATOM 616 C CA . ASP A 1 79 ? 7.016 -2.430 -14.398 1.00 85.19 79 ASP A CA 1
ATOM 617 C C . ASP A 1 79 ? 7.948 -1.211 -14.501 1.00 85.19 79 ASP A C 1
ATOM 619 O O . ASP A 1 79 ? 8.403 -0.684 -13.481 1.00 85.19 79 ASP A O 1
ATOM 623 N N . LEU A 1 80 ? 8.183 -0.699 -15.713 1.00 85.94 80 LEU A N 1
ATOM 624 C CA . LEU A 1 80 ? 8.999 0.498 -15.945 1.00 85.94 80 LEU A CA 1
ATOM 625 C C . LEU A 1 80 ? 8.351 1.763 -15.362 1.00 85.94 80 LEU A C 1
ATOM 627 O O . LEU A 1 80 ? 9.034 2.573 -14.729 1.00 85.94 80 LEU A O 1
ATOM 631 N N . LEU A 1 81 ? 7.037 1.936 -15.530 1.00 86.06 81 LEU A N 1
ATOM 632 C CA . LEU A 1 81 ? 6.300 3.058 -14.942 1.00 86.06 81 LEU A CA 1
ATOM 633 C C . LEU A 1 81 ? 6.283 2.989 -13.414 1.00 86.06 81 LEU A C 1
ATOM 635 O O . LEU A 1 81 ? 6.403 4.019 -12.745 1.00 86.06 81 LEU A O 1
ATOM 639 N N . ARG A 1 82 ? 6.162 1.788 -12.847 1.00 85.31 82 ARG A N 1
ATOM 640 C CA . ARG A 1 82 ? 6.253 1.564 -11.406 1.00 85.31 82 ARG A CA 1
ATOM 641 C C . ARG A 1 82 ? 7.632 1.950 -10.893 1.00 85.31 82 ARG A C 1
ATOM 643 O O . ARG A 1 82 ? 7.690 2.738 -9.955 1.00 85.31 82 ARG A O 1
ATOM 650 N N . LEU A 1 83 ? 8.713 1.517 -11.549 1.00 82.81 83 LEU A N 1
ATOM 651 C CA . LEU A 1 83 ? 10.078 1.933 -11.202 1.00 82.81 83 LEU A CA 1
ATOM 652 C C . LEU A 1 83 ? 10.248 3.458 -11.217 1.00 82.81 83 LEU A C 1
ATOM 654 O O . LEU A 1 83 ? 10.894 4.006 -10.329 1.00 82.81 83 LEU A O 1
ATOM 658 N N . LEU A 1 84 ? 9.656 4.168 -12.183 1.00 83.75 84 LEU A N 1
ATOM 659 C CA . LEU A 1 84 ? 9.716 5.634 -12.212 1.00 83.75 84 LEU A CA 1
ATOM 660 C C . LEU A 1 84 ? 9.044 6.288 -10.998 1.00 83.75 84 LEU A C 1
ATOM 662 O O . LEU A 1 84 ? 9.531 7.321 -10.526 1.00 83.75 84 LEU A O 1
ATOM 666 N N . LYS A 1 85 ? 7.941 5.701 -10.518 1.00 81.50 85 LYS A N 1
ATOM 667 C CA . LYS A 1 85 ? 7.145 6.210 -9.392 1.00 81.50 85 LYS A CA 1
ATOM 668 C C . LYS A 1 85 ? 7.731 5.834 -8.030 1.00 81.50 85 LYS A C 1
ATOM 670 O O . LYS A 1 85 ? 7.649 6.640 -7.110 1.00 81.50 85 LYS A O 1
ATOM 675 N N . THR A 1 86 ? 8.299 4.637 -7.889 1.00 78.50 86 THR A N 1
ATOM 676 C CA . THR A 1 86 ? 8.754 4.106 -6.594 1.00 78.50 86 THR A CA 1
ATOM 677 C C . THR A 1 86 ? 10.226 4.388 -6.296 1.00 78.50 86 THR A C 1
ATOM 679 O O . THR A 1 86 ? 10.586 4.545 -5.130 1.00 78.50 86 THR A O 1
ATOM 682 N N . GLU A 1 87 ? 11.099 4.474 -7.307 1.00 77.31 87 GLU A N 1
ATOM 683 C CA . GLU A 1 87 ? 12.546 4.571 -7.077 1.00 77.31 87 GLU A CA 1
ATOM 684 C C . GLU A 1 87 ? 13.014 5.977 -6.692 1.00 77.31 87 GLU A C 1
ATOM 686 O O . GLU A 1 87 ? 12.730 6.962 -7.377 1.00 77.31 87 GLU A O 1
ATOM 691 N N . MET A 1 88 ? 13.834 6.059 -5.637 1.00 67.31 88 MET A N 1
ATOM 692 C CA . MET A 1 88 ? 14.402 7.315 -5.120 1.00 67.31 88 MET A CA 1
ATOM 693 C C . MET A 1 88 ? 15.663 7.771 -5.877 1.00 67.31 88 MET A C 1
ATOM 695 O O . MET A 1 88 ? 15.987 8.959 -5.892 1.00 67.31 88 MET A O 1
ATOM 699 N N . SER A 1 89 ? 16.383 6.857 -6.541 1.00 83.12 89 SER A N 1
ATOM 700 C CA . SER A 1 89 ? 17.639 7.183 -7.235 1.00 83.12 89 SER A CA 1
ATOM 701 C C . SER A 1 89 ? 17.404 7.955 -8.538 1.00 83.12 89 SER A C 1
ATOM 703 O O . SER A 1 89 ? 16.815 7.451 -9.496 1.00 83.12 89 SER A O 1
ATOM 705 N N . SER A 1 90 ? 17.966 9.166 -8.627 1.00 84.31 90 SER A N 1
ATOM 706 C CA . SER A 1 90 ? 17.924 9.993 -9.844 1.00 84.31 90 SER A CA 1
ATOM 707 C C . SER A 1 90 ? 18.605 9.326 -11.051 1.00 84.31 90 SER A C 1
ATOM 709 O O . SER A 1 90 ? 18.205 9.565 -12.193 1.00 84.31 90 SER A O 1
ATOM 711 N N . LYS A 1 91 ? 19.625 8.487 -10.815 1.00 85.69 91 LYS A N 1
ATOM 712 C CA . LYS A 1 91 ? 20.325 7.742 -11.875 1.00 85.69 91 LYS A CA 1
ATOM 713 C C . LYS A 1 91 ? 19.425 6.657 -12.465 1.00 85.69 91 LYS A C 1
ATOM 715 O O . LYS A 1 91 ? 19.237 6.628 -13.677 1.00 85.69 91 LYS A O 1
ATOM 720 N N . MET A 1 92 ? 18.793 5.857 -11.603 1.00 84.69 92 MET A N 1
ATOM 721 C CA . MET A 1 92 ? 17.829 4.829 -12.006 1.00 84.69 92 MET A CA 1
ATOM 722 C C . MET A 1 92 ? 16.663 5.440 -12.787 1.00 84.69 92 MET A C 1
ATOM 724 O O . MET A 1 92 ? 16.326 4.963 -13.867 1.00 84.69 92 MET A O 1
ATOM 728 N N . ARG A 1 93 ? 16.090 6.545 -12.289 1.00 86.88 93 ARG A N 1
ATOM 729 C CA . ARG A 1 93 ? 14.968 7.225 -12.950 1.00 86.88 93 ARG A CA 1
ATOM 730 C C . ARG A 1 93 ? 15.337 7.714 -14.350 1.00 86.88 93 ARG A C 1
ATOM 732 O O . ARG A 1 93 ? 14.584 7.495 -15.292 1.00 86.88 93 ARG A O 1
ATOM 739 N N . ARG A 1 94 ? 16.513 8.330 -14.514 1.00 87.56 94 ARG A N 1
ATOM 740 C CA . ARG A 1 94 ? 17.018 8.730 -15.840 1.00 87.56 94 ARG A CA 1
ATOM 741 C C . ARG A 1 94 ? 17.214 7.533 -16.763 1.00 87.56 94 ARG A C 1
ATOM 743 O O . ARG A 1 94 ? 16.871 7.622 -17.939 1.00 87.56 94 ARG A O 1
ATOM 750 N N . GLN A 1 95 ? 17.719 6.423 -16.232 1.00 87.31 95 GLN A N 1
ATOM 751 C CA . GLN A 1 95 ? 17.914 5.208 -17.011 1.00 87.31 95 GLN A CA 1
ATOM 752 C C . GLN A 1 95 ? 16.583 4.601 -17.468 1.00 87.31 95 GLN A C 1
ATOM 754 O O . GLN A 1 95 ? 16.472 4.245 -18.635 1.00 87.31 95 GLN A O 1
ATOM 759 N N . ALA A 1 96 ? 15.566 4.578 -16.601 1.00 89.31 96 ALA A N 1
ATOM 760 C CA . ALA A 1 96 ? 14.211 4.127 -16.925 1.00 89.31 96 ALA A CA 1
ATOM 761 C C . ALA A 1 96 ? 13.538 5.006 -17.992 1.00 89.31 96 ALA A C 1
ATOM 763 O O . ALA A 1 96 ? 12.935 4.492 -18.932 1.00 89.31 96 ALA A O 1
ATOM 764 N N . ILE A 1 97 ? 13.686 6.334 -17.899 1.00 90.06 97 ILE A N 1
ATOM 765 C CA . ILE A 1 97 ? 13.198 7.260 -18.937 1.00 90.06 97 ILE A CA 1
ATOM 766 C C . ILE A 1 97 ? 13.921 6.995 -20.260 1.00 90.06 97 ILE A C 1
ATOM 768 O O . ILE A 1 97 ? 13.290 6.939 -21.312 1.00 90.06 97 ILE A O 1
ATOM 772 N N . SER A 1 98 ? 15.243 6.800 -20.219 1.00 88.56 98 SER A N 1
ATOM 773 C CA . SER A 1 98 ? 16.019 6.509 -21.422 1.00 88.56 98 SER A CA 1
ATOM 774 C C . SER A 1 98 ? 15.602 5.184 -22.056 1.00 88.56 98 SER A C 1
ATOM 776 O O . SER A 1 98 ? 15.442 5.135 -23.271 1.00 88.56 98 SER A O 1
ATOM 778 N N . THR A 1 99 ? 15.378 4.129 -21.268 1.00 89.50 99 THR A N 1
ATOM 779 C CA . THR A 1 99 ? 14.921 2.833 -21.786 1.00 89.50 99 THR A CA 1
ATOM 780 C C . THR A 1 99 ? 13.518 2.918 -22.366 1.00 89.50 99 THR A C 1
ATOM 782 O O . THR A 1 99 ? 13.312 2.409 -23.458 1.00 89.50 99 THR A O 1
ATOM 785 N N . LEU A 1 100 ? 12.588 3.621 -21.709 1.00 89.75 100 LEU A N 1
ATOM 786 C CA . LEU A 1 100 ? 11.249 3.875 -22.254 1.00 89.75 100 LEU A CA 1
ATOM 787 C C . LEU A 1 100 ? 11.320 4.631 -23.588 1.00 89.75 100 LEU A C 1
ATOM 789 O O . LEU A 1 100 ? 10.637 4.266 -24.538 1.00 89.75 100 LEU A O 1
ATOM 793 N N . GLY A 1 101 ? 12.196 5.635 -23.689 1.00 88.44 101 GLY A N 1
ATOM 794 C CA . GLY A 1 101 ? 12.420 6.367 -24.935 1.00 88.44 101 GLY A CA 1
ATOM 795 C C . GLY A 1 101 ? 13.008 5.506 -26.059 1.00 88.44 101 GLY A C 1
ATOM 796 O O . GLY A 1 101 ? 12.640 5.691 -27.213 1.00 88.44 101 GLY A O 1
ATOM 797 N N . ILE A 1 102 ? 13.890 4.551 -25.737 1.00 88.75 102 ILE A N 1
ATOM 798 C CA . ILE A 1 102 ? 14.486 3.621 -26.717 1.00 88.75 102 ILE A CA 1
ATOM 799 C C . ILE A 1 102 ? 13.468 2.573 -27.183 1.00 88.75 102 ILE A C 1
ATOM 801 O O . ILE A 1 102 ? 13.441 2.245 -28.364 1.00 88.75 102 ILE A O 1
ATOM 805 N N . LEU A 1 103 ? 12.635 2.058 -26.273 1.00 87.38 103 LEU A N 1
ATOM 806 C CA . LEU A 1 103 ? 11.583 1.080 -26.579 1.00 87.38 103 LEU A CA 1
ATOM 807 C C . LEU A 1 103 ? 10.451 1.673 -27.433 1.00 87.38 103 LEU A C 1
ATOM 809 O O . LEU A 1 103 ? 9.693 0.923 -28.046 1.00 87.38 103 LEU A O 1
ATOM 813 N N . GLY A 1 104 ? 10.368 3.002 -27.502 1.00 86.50 104 GLY A N 1
ATOM 814 C CA . GLY A 1 104 ? 9.420 3.736 -28.326 1.00 86.50 104 GLY A CA 1
ATOM 815 C C . GLY A 1 104 ? 8.132 4.086 -27.586 1.00 86.50 104 GLY A C 1
ATOM 816 O O . GLY A 1 104 ? 7.734 3.439 -26.614 1.00 86.50 104 GLY A O 1
ATOM 817 N N . ALA A 1 105 ? 7.479 5.147 -28.061 1.00 83.94 105 ALA A N 1
ATOM 818 C CA . ALA A 1 105 ? 6.161 5.527 -27.582 1.00 83.94 105 ALA A CA 1
ATOM 819 C C . ALA A 1 105 ? 5.129 4.509 -28.079 1.00 83.94 105 ALA A C 1
ATOM 821 O O . ALA A 1 105 ? 5.000 4.284 -29.282 1.00 83.94 105 ALA A O 1
ATOM 822 N N . LEU A 1 106 ? 4.399 3.908 -27.143 1.00 82.75 106 LEU A N 1
ATOM 823 C CA . LEU A 1 106 ? 3.298 3.006 -27.439 1.00 82.75 106 LEU A CA 1
ATOM 824 C C . LEU A 1 106 ? 1.979 3.776 -27.372 1.00 82.75 106 LEU A C 1
ATOM 826 O O . LEU A 1 106 ? 1.729 4.526 -26.428 1.00 82.75 106 LEU A O 1
ATOM 830 N N . ASP A 1 107 ? 1.130 3.573 -28.370 1.00 80.94 107 ASP A N 1
ATOM 831 C CA . ASP A 1 107 ? -0.215 4.133 -28.382 1.00 80.94 107 ASP A CA 1
ATOM 832 C C . ASP A 1 107 ? -1.087 3.495 -27.269 1.00 80.94 107 ASP A C 1
ATOM 834 O O . ASP A 1 107 ? -1.086 2.265 -27.119 1.00 80.94 107 ASP A O 1
ATOM 838 N N . PRO A 1 108 ? -1.854 4.286 -26.484 1.00 77.88 108 PRO A N 1
ATOM 839 C CA . PRO A 1 108 ? -2.681 3.758 -25.400 1.00 77.88 108 PRO A CA 1
ATOM 840 C C . PRO A 1 108 ? -3.708 2.712 -25.839 1.00 77.88 108 PRO A C 1
ATOM 842 O O . PRO A 1 108 ? -4.035 1.823 -25.051 1.00 77.88 108 PRO A O 1
ATOM 845 N N . TYR A 1 109 ? -4.231 2.796 -27.067 1.00 75.50 109 TYR A N 1
ATOM 846 C CA . TYR A 1 109 ? -5.160 1.790 -27.581 1.00 75.50 109 TYR A CA 1
ATOM 847 C C . TYR A 1 109 ? -4.429 0.478 -27.877 1.00 75.50 109 TYR A C 1
ATOM 849 O O . TYR A 1 109 ? -4.868 -0.587 -27.449 1.00 75.50 109 TYR A O 1
ATOM 857 N N . THR A 1 110 ? -3.255 0.556 -28.497 1.00 76.50 110 THR A N 1
ATOM 858 C CA . THR A 1 110 ? -2.401 -0.604 -28.782 1.00 76.50 110 THR A CA 1
ATOM 859 C C . THR A 1 110 ? -1.953 -1.311 -27.493 1.00 76.50 110 THR A C 1
ATOM 861 O O . THR A 1 110 ? -2.041 -2.535 -27.393 1.00 76.50 110 THR A O 1
ATOM 864 N N . HIS A 1 111 ? -1.588 -0.553 -26.452 1.00 79.00 111 HIS A N 1
ATOM 865 C CA . HIS A 1 111 ? -1.293 -1.103 -25.122 1.00 79.00 111 HIS A CA 1
ATOM 866 C C . HIS A 1 111 ? -2.499 -1.821 -24.504 1.00 79.00 111 HIS A C 1
ATOM 868 O O . HIS A 1 111 ? -2.375 -2.912 -23.944 1.00 79.00 111 HIS A O 1
ATOM 874 N N . LYS A 1 112 ? -3.695 -1.231 -24.632 1.00 76.00 112 LYS A N 1
ATOM 875 C CA . LYS A 1 112 ? -4.938 -1.867 -24.192 1.00 76.00 112 LYS A CA 1
ATOM 876 C C . LYS A 1 112 ? -5.219 -3.156 -24.964 1.00 76.00 112 LYS A C 1
ATOM 878 O O . LYS A 1 112 ? -5.709 -4.101 -24.374 1.00 76.00 112 LYS A O 1
ATOM 883 N N . VAL A 1 113 ? -4.897 -3.256 -26.247 1.00 76.81 113 VAL A N 1
ATOM 884 C CA . VAL A 1 113 ? -5.067 -4.519 -26.987 1.00 76.81 113 VAL A CA 1
ATOM 885 C C . VAL A 1 113 ? -4.078 -5.588 -26.496 1.00 76.81 113 VAL A C 1
ATOM 887 O O . VAL A 1 113 ? -4.483 -6.723 -26.253 1.00 76.81 113 VAL A O 1
ATOM 890 N N . PHE A 1 114 ? -2.809 -5.234 -26.266 1.00 76.38 114 PHE A N 1
ATOM 891 C CA . PHE A 1 114 ? -1.779 -6.177 -25.794 1.00 76.38 114 PHE A CA 1
ATOM 892 C C . PHE A 1 114 ? -2.004 -6.689 -24.370 1.00 76.38 114 PHE A C 1
ATOM 894 O O . PHE A 1 114 ? -1.734 -7.849 -24.078 1.00 76.38 114 PHE A O 1
ATOM 901 N N . THR A 1 115 ? -2.573 -5.862 -23.498 1.00 69.00 115 THR A N 1
ATOM 902 C CA . THR A 1 115 ? -2.952 -6.249 -22.127 1.00 69.00 115 THR A CA 1
ATOM 903 C C . THR A 1 115 ? -4.251 -7.066 -22.068 1.00 69.00 115 THR A C 1
ATOM 905 O O . THR A 1 115 ? -4.756 -7.357 -20.983 1.00 69.00 115 THR A O 1
ATOM 908 N N . GLY A 1 116 ? -4.839 -7.426 -23.220 1.00 64.19 116 GLY A N 1
ATOM 909 C CA . GLY A 1 116 ? -6.161 -8.057 -23.293 1.00 64.19 116 GLY A CA 1
ATOM 910 C C . GLY A 1 116 ? -7.273 -7.117 -22.822 1.00 64.19 116 GLY A C 1
ATOM 911 O O . GLY A 1 116 ? -8.358 -7.556 -22.420 1.00 64.19 116 GLY A O 1
ATOM 912 N N . ALA A 1 117 ? -6.994 -5.808 -22.815 1.00 58.44 117 ALA A N 1
ATOM 913 C CA . ALA A 1 117 ? -7.899 -4.801 -22.311 1.00 58.44 117 ALA A CA 1
ATOM 914 C C . ALA A 1 117 ? -9.089 -4.492 -23.238 1.00 58.44 117 ALA A C 1
ATOM 916 O O . ALA A 1 117 ? -10.165 -4.072 -22.800 1.00 58.44 117 ALA A O 1
ATOM 917 N N . VAL A 1 118 ? -8.889 -4.762 -24.521 1.00 54.25 118 VAL A N 1
ATOM 918 C CA . VAL A 1 118 ? -9.869 -4.656 -25.596 1.00 54.25 118 VAL A CA 1
ATOM 919 C C . VAL A 1 118 ? -9.703 -5.908 -26.458 1.00 54.25 118 VAL A C 1
ATOM 921 O O . VAL A 1 118 ? -8.580 -6.244 -26.833 1.00 54.25 118 VAL A O 1
ATOM 924 N N . GLN A 1 119 ? -10.792 -6.626 -26.753 1.00 48.19 119 GLN A N 1
ATOM 925 C CA . GLN A 1 119 ? -10.739 -7.722 -27.723 1.00 48.19 119 GLN A CA 1
ATOM 926 C C . GLN A 1 119 ? -10.464 -7.119 -29.102 1.00 48.19 119 GLN A C 1
ATOM 928 O O . GLN A 1 119 ? -11.174 -6.208 -29.526 1.00 48.19 119 GLN A O 1
ATOM 933 N N . SER A 1 120 ? -9.423 -7.603 -29.783 1.00 43.19 120 SER A N 1
ATOM 934 C CA . SER A 1 120 ? -9.104 -7.188 -31.149 1.00 43.19 120 SER A CA 1
ATOM 935 C C . SER A 1 120 ? -10.208 -7.687 -32.084 1.00 43.19 120 SER A C 1
ATOM 937 O O . SER A 1 120 ? -10.161 -8.811 -32.578 1.00 43.19 120 SER A O 1
ATOM 939 N N . ALA A 1 121 ? -11.252 -6.879 -32.258 1.00 40.00 121 ALA A N 1
ATOM 940 C CA . ALA A 1 121 ? -12.277 -7.094 -33.260 1.00 40.00 121 ALA A CA 1
ATOM 941 C C . ALA A 1 121 ? -11.936 -6.227 -34.467 1.00 40.00 121 ALA A C 1
ATOM 943 O O . ALA A 1 121 ? -11.880 -5.000 -34.394 1.00 40.00 121 ALA A O 1
ATOM 944 N N . THR A 1 122 ? -11.688 -6.909 -35.573 1.00 44.19 122 THR A N 1
ATOM 945 C CA . THR A 1 122 ? -11.539 -6.411 -36.933 1.00 44.19 122 THR A CA 1
ATOM 946 C C . THR A 1 122 ? -12.731 -5.528 -37.321 1.00 44.19 122 THR A C 1
ATOM 948 O O . THR A 1 122 ? -13.656 -5.983 -37.982 1.00 44.19 122 THR A O 1
ATOM 951 N N . SER A 1 123 ? -12.758 -4.265 -36.899 1.00 38.41 123 SER A N 1
ATOM 952 C CA . SER A 1 123 ? -13.813 -3.337 -37.310 1.00 38.41 123 SER A CA 1
ATOM 953 C C . SER A 1 123 ? -13.432 -1.885 -37.042 1.00 38.41 123 SER A C 1
ATOM 955 O O . SER A 1 123 ? -13.045 -1.484 -35.950 1.00 38.41 123 SER A O 1
ATOM 957 N N . ILE A 1 124 ? -13.535 -1.133 -38.126 1.00 46.12 124 ILE A N 1
ATOM 958 C CA . ILE A 1 124 ? -13.187 0.262 -38.347 1.00 46.12 124 ILE A CA 1
ATOM 959 C C . ILE A 1 124 ? -14.101 1.221 -37.555 1.00 46.12 124 ILE A C 1
ATOM 961 O O . ILE A 1 124 ? -15.290 0.966 -37.396 1.00 46.12 124 ILE A O 1
ATOM 965 N N . SER A 1 125 ? -13.523 2.375 -37.203 1.00 39.75 125 SER A N 1
ATOM 966 C CA . SER A 1 125 ? -14.147 3.687 -36.945 1.00 39.75 125 SER A CA 1
ATOM 967 C C . SER A 1 125 ? -14.793 4.013 -35.587 1.00 39.75 125 SER A C 1
ATOM 969 O O . SER A 1 125 ? -15.818 3.483 -35.176 1.00 39.75 125 SER A O 1
ATOM 971 N N . THR A 1 126 ? -14.216 5.059 -34.979 1.00 41.09 126 THR A N 1
ATOM 972 C CA . THR A 1 126 ? -14.907 6.184 -34.312 1.00 41.09 126 THR A CA 1
ATOM 973 C C . THR A 1 126 ? -15.858 5.886 -33.155 1.00 41.09 126 THR A C 1
ATOM 975 O O . THR A 1 126 ? -16.841 6.601 -32.975 1.00 41.09 126 THR A O 1
ATOM 978 N N . ALA A 1 127 ? -15.539 4.924 -32.297 1.00 34.78 127 ALA A N 1
ATOM 979 C CA . ALA A 1 127 ? -16.061 4.940 -30.936 1.00 34.78 127 ALA A CA 1
ATOM 980 C C . ALA A 1 127 ? -14.948 5.423 -30.005 1.00 34.78 127 ALA A C 1
ATOM 982 O O . ALA A 1 127 ? -13.981 4.705 -29.747 1.00 34.78 127 ALA A O 1
ATOM 983 N N . LEU A 1 128 ? -15.085 6.663 -29.525 1.00 43.47 128 LEU A N 1
ATOM 984 C CA . LEU A 1 128 ? -14.447 7.132 -28.300 1.00 43.47 128 LEU A CA 1
ATOM 985 C C . LEU A 1 128 ? -14.771 6.065 -27.248 1.00 43.47 128 LEU A C 1
ATOM 987 O O . LEU A 1 128 ? -15.909 5.973 -26.790 1.00 43.47 128 LEU A O 1
ATOM 991 N N . SER A 1 129 ? -13.831 5.161 -26.981 1.00 42.94 129 SER A N 1
ATOM 992 C CA . SER A 1 129 ? -14.063 4.085 -26.031 1.00 42.94 129 SER A CA 1
ATOM 993 C C . SER A 1 129 ? -14.188 4.749 -24.672 1.00 42.94 129 SER A C 1
ATOM 995 O O . SER A 1 129 ? -13.186 5.091 -24.042 1.00 42.94 129 SER A O 1
ATOM 997 N N . LEU A 1 130 ? -15.436 4.951 -24.231 1.00 41.50 130 LEU A N 1
ATOM 998 C CA . LEU A 1 130 ? -15.723 5.061 -22.814 1.00 41.50 130 LEU A CA 1
ATOM 999 C C . LEU A 1 130 ? -14.933 3.932 -22.148 1.00 41.50 130 LEU A C 1
ATOM 1001 O O . LEU A 1 130 ? -14.979 2.800 -22.650 1.00 41.50 130 LEU A O 1
ATOM 1005 N N . PRO A 1 131 ? -14.148 4.215 -21.097 1.00 37.12 131 PRO A N 1
ATOM 1006 C CA . PRO A 1 131 ? -13.508 3.152 -20.354 1.00 37.12 131 PRO A CA 1
ATOM 1007 C C . PRO A 1 131 ? -14.630 2.234 -19.873 1.00 37.12 131 PRO A C 1
ATOM 1009 O O . PRO A 1 131 ? -15.410 2.599 -19.000 1.0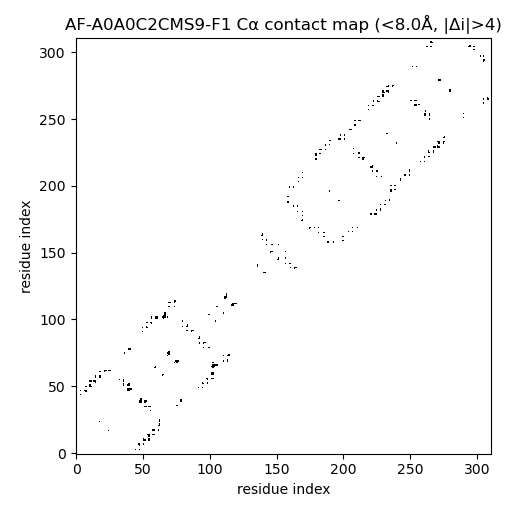0 37.12 131 PRO A O 1
ATOM 1012 N N . MET A 1 132 ? -14.759 1.064 -20.504 1.00 34.75 132 MET A N 1
ATOM 1013 C CA . MET A 1 132 ? -15.551 -0.012 -19.936 1.00 34.75 132 MET A CA 1
ATOM 1014 C C . MET A 1 132 ? -14.973 -0.221 -18.546 1.00 34.75 132 MET A C 1
ATOM 1016 O O . MET A 1 132 ? -13.761 -0.436 -18.426 1.00 34.75 132 MET A O 1
ATOM 1020 N N . ALA A 1 133 ? -15.830 -0.077 -17.535 1.00 41.38 133 ALA A N 1
ATOM 1021 C CA . ALA A 1 133 ? -15.556 -0.405 -16.151 1.00 41.38 133 ALA A CA 1
ATOM 1022 C C . ALA A 1 133 ? -15.117 -1.871 -16.095 1.00 41.38 133 ALA A C 1
ATOM 1024 O O . ALA A 1 133 ? -15.908 -2.797 -15.953 1.00 41.38 133 ALA A O 1
ATOM 1025 N N . ARG A 1 134 ? -13.827 -2.088 -16.319 1.00 41.31 134 ARG A N 1
ATOM 1026 C CA . ARG A 1 134 ? -13.119 -3.203 -15.721 1.00 41.31 134 ARG A CA 1
ATOM 1027 C C . ARG A 1 134 ? -13.194 -2.917 -14.243 1.00 41.31 134 ARG A C 1
ATOM 1029 O O . ARG A 1 134 ? -12.935 -1.768 -13.892 1.00 41.31 134 ARG A O 1
ATOM 1036 N N . ASP A 1 135 ? -13.545 -3.919 -13.442 1.00 43.84 135 ASP A N 1
ATOM 1037 C CA . ASP A 1 135 ? -13.332 -3.900 -11.998 1.00 43.84 135 ASP A CA 1
ATOM 1038 C C . ASP A 1 135 ? -11.992 -3.215 -11.739 1.00 43.84 135 ASP A C 1
ATOM 1040 O O . ASP A 1 135 ? -10.923 -3.781 -12.005 1.00 43.84 135 ASP A O 1
ATOM 1044 N N . ALA A 1 136 ? -12.047 -1.940 -11.357 1.00 41.97 136 ALA A N 1
ATOM 1045 C CA . ALA A 1 136 ? -10.857 -1.196 -11.057 1.00 41.97 136 ALA A CA 1
ATOM 1046 C C . ALA A 1 136 ? -10.348 -1.873 -9.796 1.00 41.97 136 ALA A C 1
ATOM 1048 O O . ALA A 1 136 ? -10.922 -1.734 -8.720 1.00 41.97 136 ALA A O 1
ATOM 1049 N N . ALA A 1 137 ? -9.273 -2.651 -9.926 1.00 51.47 137 ALA A N 1
ATOM 1050 C CA . ALA A 1 137 ? -8.620 -3.284 -8.786 1.00 51.47 137 ALA A CA 1
ATOM 1051 C C . ALA A 1 137 ? -8.204 -2.250 -7.715 1.00 51.47 137 ALA A C 1
ATOM 1053 O O . ALA A 1 137 ? -7.833 -2.620 -6.604 1.00 51.47 137 ALA A O 1
ATOM 1054 N N . ASP A 1 138 ? -8.276 -0.956 -8.049 1.00 54.56 138 ASP A N 1
ATOM 1055 C CA . ASP A 1 138 ? -8.023 0.161 -7.169 1.00 54.56 138 ASP A CA 1
ATOM 1056 C C . ASP A 1 138 ? -9.274 1.061 -7.008 1.00 54.56 138 ASP A C 1
ATOM 1058 O O . ASP A 1 138 ? -9.587 1.833 -7.922 1.00 54.56 138 ASP A O 1
ATOM 1062 N N . PRO A 1 139 ? -9.945 1.056 -5.835 1.00 56.25 139 PRO A N 1
ATOM 1063 C CA . PRO A 1 139 ? -11.119 1.898 -5.559 1.00 56.25 139 PRO A CA 1
ATOM 1064 C C . PRO A 1 139 ? -10.827 3.403 -5.688 1.00 56.25 139 PRO A C 1
ATOM 1066 O O . PRO A 1 139 ? -11.738 4.223 -5.770 1.00 56.25 139 PRO A O 1
ATOM 1069 N N . ARG A 1 140 ? -9.548 3.799 -5.732 1.00 57.88 140 ARG A N 1
ATOM 1070 C CA . ARG A 1 140 ? -9.118 5.186 -5.953 1.00 57.88 140 ARG A CA 1
ATOM 1071 C C . ARG A 1 140 ? -9.394 5.667 -7.374 1.00 57.88 140 ARG A C 1
ATOM 1073 O O . ARG A 1 140 ? -9.654 6.852 -7.560 1.00 57.88 140 ARG A O 1
ATOM 1080 N N . GLN A 1 141 ? -9.332 4.781 -8.369 1.00 57.22 141 GLN A N 1
ATOM 1081 C CA . GLN A 1 141 ? -9.610 5.149 -9.760 1.00 57.22 141 GLN A CA 1
ATOM 1082 C C . GLN A 1 141 ? -11.098 5.414 -9.974 1.00 57.22 141 GLN A C 1
ATOM 1084 O O . GLN A 1 141 ? -11.432 6.376 -10.662 1.00 57.22 141 GLN A O 1
ATOM 1089 N N . ASP A 1 142 ? -11.961 4.654 -9.301 1.00 56.16 142 ASP A N 1
ATOM 1090 C CA . ASP A 1 142 ? -13.405 4.884 -9.301 1.00 56.16 142 ASP A CA 1
ATOM 1091 C C . ASP A 1 142 ? -13.746 6.220 -8.637 1.00 56.16 142 ASP A C 1
ATOM 1093 O O . ASP A 1 142 ? -14.493 7.002 -9.207 1.00 56.16 142 ASP A O 1
ATOM 1097 N N . ILE A 1 143 ? -13.116 6.563 -7.506 1.00 58.00 143 ILE A N 1
ATOM 1098 C CA . ILE A 1 143 ? -13.319 7.861 -6.829 1.00 58.00 143 ILE A CA 1
ATOM 1099 C C . ILE A 1 143 ? -12.840 9.040 -7.696 1.00 58.00 143 ILE A C 1
ATOM 1101 O O . ILE A 1 143 ? -13.480 10.092 -7.747 1.00 58.00 143 ILE A O 1
ATOM 1105 N N . ILE A 1 144 ? -11.723 8.878 -8.414 1.00 60.22 144 ILE A N 1
ATOM 1106 C CA . ILE A 1 144 ? -11.228 9.893 -9.357 1.00 60.22 144 ILE A CA 1
ATOM 1107 C C . ILE A 1 144 ? -12.167 10.001 -10.568 1.00 60.22 144 ILE A C 1
ATOM 1109 O O . ILE A 1 144 ? -12.420 11.105 -11.046 1.00 60.22 144 ILE A O 1
ATOM 1113 N N . GLN A 1 145 ? -12.720 8.892 -11.063 1.00 56.22 145 GLN A N 1
ATOM 1114 C CA . GLN A 1 145 ? -13.730 8.909 -12.124 1.00 56.22 145 GLN A CA 1
ATOM 1115 C C . GLN A 1 145 ? -15.058 9.521 -11.652 1.00 56.22 145 GLN A C 1
ATOM 1117 O O . GLN A 1 145 ? -15.652 10.289 -12.405 1.00 56.22 145 GLN A O 1
ATOM 1122 N N . TRP A 1 146 ? -15.470 9.275 -10.404 1.00 57.88 146 TRP A N 1
ATOM 1123 C CA . TRP A 1 146 ? -16.652 9.871 -9.771 1.00 57.88 146 TRP A CA 1
ATOM 1124 C C . TRP A 1 146 ? -16.555 11.398 -9.713 1.00 57.88 146 TRP A C 1
ATOM 1126 O O . TRP A 1 146 ? -17.506 12.084 -10.076 1.00 57.88 146 TRP A O 1
ATOM 1136 N N . TYR A 1 147 ? -15.384 11.946 -9.365 1.00 57.31 147 TYR A N 1
ATOM 1137 C CA . TYR A 1 147 ? -15.146 13.395 -9.411 1.00 57.31 147 TYR A CA 1
ATOM 1138 C C . TYR A 1 147 ? -15.240 13.971 -10.834 1.00 57.31 147 TYR A C 1
ATOM 1140 O O . TYR A 1 147 ? -15.717 15.088 -11.025 1.00 57.31 147 TYR A O 1
ATOM 1148 N N . ASN A 1 148 ? -14.783 13.219 -11.840 1.00 56.00 148 ASN A N 1
ATOM 1149 C CA . ASN A 1 148 ? -14.710 13.700 -13.219 1.00 56.00 148 ASN A CA 1
ATOM 1150 C C . ASN A 1 148 ? -16.039 13.608 -13.991 1.00 56.00 148 ASN A C 1
ATOM 1152 O O . ASN A 1 148 ? -16.176 14.335 -14.974 1.00 56.00 148 ASN A O 1
ATOM 1156 N N . TYR A 1 149 ? -16.989 12.744 -13.595 1.00 53.06 149 TYR A N 1
ATOM 1157 C CA . TYR A 1 149 ? -18.185 12.464 -14.408 1.00 53.06 149 TYR A CA 1
ATOM 1158 C C . TYR A 1 149 ? -19.550 12.906 -13.852 1.00 53.06 149 TYR A C 1
ATOM 1160 O O . TYR A 1 149 ? -20.426 13.051 -14.692 1.00 53.06 149 TYR A O 1
ATOM 1168 N N . GLU A 1 150 ? -19.757 13.174 -12.548 1.00 58.75 150 GLU A N 1
ATOM 1169 C CA . GLU A 1 150 ? -20.850 14.036 -12.008 1.00 58.75 150 GLU A CA 1
ATOM 1170 C C . GLU A 1 150 ? -21.003 13.943 -10.464 1.00 58.75 150 GLU A C 1
ATOM 1172 O O . GLU A 1 150 ? -21.025 12.854 -9.903 1.00 58.75 150 GLU A O 1
ATOM 1177 N N . LYS A 1 151 ? -21.270 15.098 -9.815 1.00 53.34 151 LYS A N 1
ATOM 1178 C CA . LYS A 1 151 ? -21.916 15.300 -8.485 1.00 53.34 151 LYS A CA 1
ATOM 1179 C C . LYS A 1 151 ? -21.220 14.792 -7.202 1.00 53.34 151 LYS A C 1
ATOM 1181 O O . LYS A 1 151 ? -21.809 14.022 -6.450 1.00 53.34 151 LYS A O 1
ATOM 1186 N N . CYS A 1 152 ? -20.078 15.371 -6.831 1.00 52.00 152 CYS A N 1
ATOM 1187 C CA . CYS A 1 152 ? -19.644 15.379 -5.423 1.00 52.00 152 CYS A CA 1
ATOM 1188 C C . CYS A 1 152 ? -19.256 16.793 -4.985 1.00 52.00 152 CYS A C 1
ATOM 1190 O O . CYS A 1 152 ? -18.630 17.537 -5.744 1.00 52.00 152 CYS A O 1
ATOM 1192 N N . THR A 1 153 ? -19.609 17.171 -3.756 1.00 64.31 153 THR A N 1
ATOM 1193 C CA . THR A 1 153 ? -19.038 18.366 -3.126 1.00 64.31 153 THR A CA 1
ATOM 1194 C C . THR A 1 153 ? -17.599 18.063 -2.703 1.00 64.31 153 THR A C 1
ATOM 1196 O O . THR A 1 153 ? -17.233 16.915 -2.437 1.00 64.31 153 THR A O 1
ATOM 1199 N N . LEU A 1 154 ? -16.751 19.093 -2.626 1.00 67.69 154 LEU A N 1
ATOM 1200 C CA . LEU A 1 154 ? -15.374 18.933 -2.138 1.00 67.69 154 LEU A CA 1
ATOM 1201 C C . LEU A 1 154 ? -15.336 18.298 -0.733 1.00 67.69 154 LEU A C 1
ATOM 1203 O O . LEU A 1 154 ? -14.406 17.562 -0.414 1.00 67.69 154 LEU A O 1
ATOM 1207 N N . GLU A 1 155 ? -16.370 18.539 0.074 1.00 68.44 155 GLU A N 1
ATOM 1208 C CA . GLU A 1 155 ? -16.514 18.019 1.436 1.00 68.44 155 GLU A CA 1
ATOM 1209 C C . GLU A 1 155 ? -16.715 16.500 1.495 1.00 68.44 155 GLU A C 1
ATOM 1211 O O . GLU A 1 155 ? -16.274 15.870 2.450 1.00 68.44 155 GLU A O 1
ATOM 1216 N N . GLU A 1 156 ? -17.310 15.892 0.468 1.00 68.56 156 GLU A N 1
ATOM 1217 C CA . GLU A 1 156 ? -17.478 14.435 0.371 1.00 68.56 156 GLU A CA 1
ATOM 1218 C C . GLU A 1 156 ? -16.268 13.767 -0.293 1.00 68.56 156 GLU A C 1
ATOM 1220 O O . GLU A 1 156 ? -15.892 12.645 0.054 1.00 68.56 156 GLU A O 1
ATOM 1225 N N . PHE A 1 157 ? -15.608 14.482 -1.209 1.00 73.06 157 PHE A N 1
ATOM 1226 C CA . PHE A 1 157 ? -14.461 13.974 -1.954 1.00 73.06 157 PHE A CA 1
ATOM 1227 C C . PHE A 1 157 ? -13.227 13.747 -1.071 1.00 73.06 157 PHE A C 1
ATOM 1229 O O . PHE A 1 157 ? -12.614 12.677 -1.140 1.00 73.06 157 PHE A O 1
ATOM 1236 N N . TYR A 1 158 ? -12.849 14.722 -0.230 1.00 79.44 158 TYR A N 1
ATOM 1237 C CA . TYR A 1 158 ? -11.632 14.609 0.586 1.00 79.44 158 TYR A CA 1
ATOM 1238 C C . TYR A 1 158 ? -11.676 13.432 1.573 1.00 79.44 158 TYR A C 1
ATOM 1240 O O . TYR A 1 158 ? -10.692 12.686 1.636 1.00 79.44 158 TYR A O 1
ATOM 1248 N N . PRO A 1 159 ? -12.775 13.185 2.309 1.00 78.06 159 PRO A N 1
ATOM 1249 C CA . PRO A 1 159 ? -12.888 12.000 3.149 1.00 78.06 159 PRO A CA 1
ATOM 1250 C C . PRO A 1 159 ? -12.863 10.704 2.340 1.00 78.06 159 PRO A C 1
ATOM 1252 O O . PRO A 1 159 ? -12.139 9.786 2.720 1.00 78.06 159 PRO A O 1
ATOM 1255 N N . ALA A 1 160 ? -13.566 10.640 1.203 1.00 74.69 160 ALA A N 1
ATOM 1256 C CA . ALA A 1 160 ? -13.619 9.442 0.365 1.00 74.69 160 ALA A CA 1
ATOM 1257 C C . ALA A 1 160 ? -12.229 9.016 -0.125 1.00 74.69 160 ALA A C 1
ATOM 1259 O O . ALA A 1 160 ? -11.804 7.876 0.079 1.00 74.69 160 ALA A O 1
ATOM 1260 N N . ILE A 1 161 ? -11.485 9.951 -0.726 1.00 76.12 161 ILE A N 1
ATOM 1261 C CA . ILE A 1 161 ? -10.153 9.669 -1.268 1.00 76.12 161 ILE A CA 1
ATOM 1262 C C . ILE A 1 161 ? -9.133 9.396 -0.159 1.00 76.12 161 ILE A C 1
ATOM 1264 O O . ILE A 1 161 ? -8.232 8.571 -0.334 1.00 76.12 161 ILE A O 1
ATOM 1268 N N . THR A 1 162 ? -9.276 10.050 0.998 1.00 80.88 162 THR A N 1
ATOM 1269 C CA . THR A 1 162 ? -8.396 9.813 2.147 1.00 80.88 162 THR A CA 1
ATOM 1270 C C . THR A 1 162 ? -8.641 8.422 2.721 1.00 80.88 162 THR A C 1
ATOM 1272 O O . THR A 1 162 ? -7.686 7.670 2.890 1.00 80.88 162 THR A O 1
ATOM 1275 N N . ILE A 1 163 ? -9.900 8.027 2.938 1.00 80.56 163 ILE A N 1
ATOM 1276 C CA . ILE A 1 163 ? -10.252 6.684 3.420 1.00 80.56 163 ILE A CA 1
ATOM 1277 C C . ILE A 1 163 ? -9.743 5.619 2.445 1.00 80.56 163 ILE A C 1
ATOM 1279 O O . ILE A 1 163 ? -9.083 4.679 2.882 1.00 80.56 163 ILE A O 1
ATOM 1283 N N . ALA A 1 164 ? -9.962 5.781 1.138 1.00 77.62 164 ALA A N 1
ATOM 1284 C CA . ALA A 1 164 ? -9.497 4.817 0.141 1.00 77.62 164 ALA A CA 1
ATOM 1285 C C . ALA A 1 164 ? -7.967 4.658 0.137 1.00 77.62 164 ALA A C 1
ATOM 1287 O O . ALA A 1 164 ? -7.460 3.537 0.120 1.00 77.62 164 ALA A O 1
ATOM 1288 N N . ASN A 1 165 ? -7.214 5.760 0.218 1.00 78.62 165 ASN A N 1
ATOM 1289 C CA . ASN A 1 165 ? -5.755 5.699 0.325 1.00 78.62 165 ASN A CA 1
ATOM 1290 C C . ASN A 1 165 ? -5.292 5.038 1.629 1.00 78.62 165 ASN A C 1
ATOM 1292 O O . ASN A 1 165 ? -4.398 4.194 1.592 1.00 78.62 165 ASN A O 1
ATOM 1296 N N . LEU A 1 166 ? -5.912 5.375 2.765 1.00 81.88 166 LEU A N 1
ATOM 1297 C CA . LEU A 1 166 ? -5.594 4.749 4.049 1.00 81.88 166 LEU A CA 1
ATOM 1298 C C . LEU A 1 166 ? -5.897 3.245 4.029 1.00 81.88 166 LEU A C 1
ATOM 1300 O O . LEU A 1 166 ? -5.116 2.469 4.570 1.00 81.88 166 LEU A O 1
ATOM 1304 N N . MET A 1 167 ? -6.970 2.807 3.365 1.00 77.88 167 MET A N 1
ATOM 1305 C CA . MET A 1 167 ? -7.280 1.381 3.210 1.00 77.88 167 MET A CA 1
ATOM 1306 C C . MET A 1 167 ? -6.211 0.630 2.417 1.00 77.88 167 MET A C 1
ATOM 1308 O O . MET A 1 167 ? -5.857 -0.481 2.801 1.00 77.88 167 MET A O 1
ATOM 1312 N N . VAL A 1 168 ? -5.657 1.231 1.361 1.00 76.25 168 VAL A N 1
ATOM 1313 C CA . VAL A 1 168 ? -4.532 0.634 0.622 1.00 76.25 168 VAL A CA 1
ATOM 1314 C C . VAL A 1 168 ? -3.276 0.575 1.494 1.00 76.25 168 VAL A C 1
ATOM 1316 O O . VAL A 1 168 ? -2.601 -0.449 1.519 1.00 76.25 168 VAL A O 1
ATOM 1319 N N . MET A 1 169 ? -2.983 1.631 2.260 1.00 76.81 169 MET A N 1
ATOM 1320 C CA . MET A 1 169 ? -1.826 1.648 3.168 1.00 76.81 169 MET A CA 1
ATOM 1321 C C . MET A 1 169 ? -1.925 0.591 4.273 1.00 76.81 169 MET A C 1
ATOM 1323 O O . MET A 1 169 ? -0.915 0.033 4.678 1.00 76.81 169 MET A O 1
ATOM 1327 N N . VAL A 1 170 ? -3.135 0.297 4.754 1.00 74.38 170 VAL A N 1
ATOM 1328 C CA . VAL A 1 170 ? -3.384 -0.729 5.779 1.00 74.38 170 VAL A CA 1
ATOM 1329 C C . VAL A 1 170 ? -3.232 -2.157 5.236 1.00 74.38 170 VAL A C 1
ATOM 1331 O O . VAL A 1 170 ? -2.991 -3.077 6.013 1.00 74.38 170 VAL A O 1
ATOM 1334 N N . GLN A 1 171 ? -3.365 -2.359 3.923 1.00 73.12 171 GLN A N 1
ATOM 1335 C CA . GLN A 1 171 ? -3.176 -3.670 3.288 1.00 73.12 171 GLN A CA 1
ATOM 1336 C C . GLN A 1 171 ? -1.701 -4.022 3.064 1.00 73.12 171 GLN A C 1
ATOM 1338 O O . GLN A 1 171 ? -1.371 -5.198 2.932 1.00 73.12 171 GLN A O 1
ATOM 1343 N N . ASP A 1 172 ? -0.823 -3.024 2.998 1.00 73.00 172 ASP A N 1
ATOM 1344 C CA . ASP A 1 172 ? 0.590 -3.227 2.706 1.00 73.00 172 ASP A CA 1
ATOM 1345 C C . ASP A 1 172 ? 1.395 -3.421 4.004 1.00 73.00 172 ASP A C 1
ATOM 1347 O O . ASP A 1 172 ? 1.527 -2.516 4.834 1.00 73.00 172 ASP A O 1
ATOM 1351 N N . GLU A 1 173 ? 1.967 -4.622 4.162 1.00 66.31 173 GLU A N 1
ATOM 1352 C CA . GLU A 1 173 ? 2.767 -5.027 5.326 1.00 66.31 173 GLU A CA 1
ATOM 1353 C C . GLU A 1 173 ? 3.954 -4.085 5.597 1.00 66.31 173 GLU A C 1
ATOM 1355 O O . GLU A 1 173 ? 4.404 -3.971 6.746 1.00 66.31 173 GLU A O 1
ATOM 1360 N N . ALA A 1 174 ? 4.429 -3.352 4.581 1.00 69.44 174 ALA A N 1
ATOM 1361 C CA . ALA A 1 174 ? 5.492 -2.362 4.722 1.00 69.44 174 ALA A CA 1
ATOM 1362 C C . ALA A 1 174 ? 5.129 -1.221 5.693 1.00 69.44 174 ALA A C 1
ATOM 1364 O O . ALA A 1 174 ? 6.021 -0.646 6.322 1.00 69.44 174 ALA A O 1
ATOM 1365 N N . PHE A 1 175 ? 3.837 -0.921 5.880 1.00 68.06 175 PHE A N 1
ATOM 1366 C CA . PHE A 1 175 ? 3.366 0.172 6.738 1.00 68.06 175 PHE A CA 1
ATOM 1367 C C . PHE A 1 175 ? 2.988 -0.261 8.157 1.00 68.06 175 PHE A C 1
ATOM 1369 O O . PHE A 1 175 ? 2.408 0.530 8.898 1.00 68.06 175 PHE A O 1
ATOM 1376 N N . THR A 1 176 ? 3.380 -1.464 8.597 1.00 70.00 176 THR A N 1
ATOM 1377 C CA . THR A 1 176 ? 3.049 -1.985 9.940 1.00 70.00 176 THR A CA 1
ATOM 1378 C C . THR A 1 176 ? 3.418 -1.027 11.086 1.00 70.00 176 THR A C 1
ATOM 1380 O O . THR A 1 176 ? 2.774 -1.027 12.134 1.00 70.00 176 THR A O 1
ATOM 1383 N N . GLN A 1 177 ? 4.449 -0.195 10.910 1.00 75.50 177 GLN A N 1
ATOM 1384 C CA . GLN A 1 177 ? 4.849 0.812 11.902 1.00 75.50 177 GLN A CA 1
ATOM 1385 C C . GLN A 1 177 ? 3.865 1.986 12.003 1.00 75.50 177 GLN A C 1
ATOM 1387 O O . GLN A 1 177 ? 3.697 2.518 13.092 1.00 75.50 177 GLN A O 1
ATOM 1392 N N . TYR A 1 178 ? 3.200 2.337 10.900 1.00 78.88 178 TYR A N 1
ATOM 1393 C CA . TYR A 1 178 ? 2.274 3.470 10.777 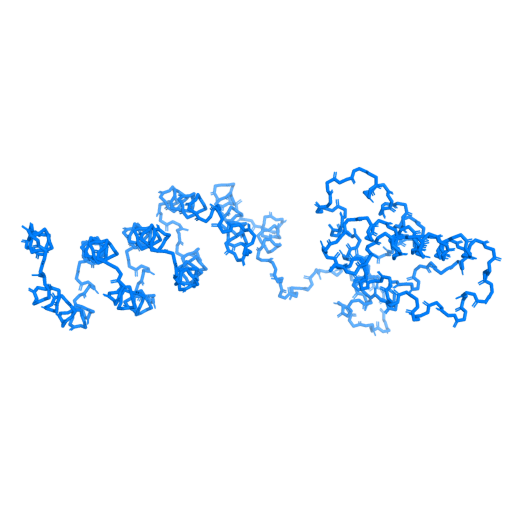1.00 78.88 178 TYR A CA 1
ATOM 1394 C C . TYR A 1 178 ? 0.811 3.093 11.020 1.00 78.88 178 TYR A C 1
ATOM 1396 O O . TYR A 1 178 ? -0.094 3.922 10.954 1.00 78.88 178 TYR A O 1
ATOM 1404 N N . TYR A 1 179 ? 0.548 1.816 11.277 1.00 78.56 179 TYR A N 1
ATOM 1405 C CA . TYR A 1 179 ? -0.790 1.289 11.504 1.00 78.56 179 TYR A CA 1
ATOM 1406 C C . TYR A 1 179 ? -1.536 1.985 12.649 1.00 78.56 179 TYR A C 1
ATOM 1408 O O . TYR A 1 179 ? -2.759 2.140 12.580 1.00 78.56 179 TYR A O 1
ATOM 1416 N N . LYS A 1 180 ? -0.822 2.444 13.684 1.00 79.69 180 LYS A N 1
ATOM 1417 C CA . LYS A 1 180 ? -1.443 3.159 14.805 1.00 79.69 180 LYS A CA 1
ATOM 1418 C C . LYS A 1 180 ? -1.928 4.543 14.382 1.00 79.69 180 LYS A C 1
ATOM 1420 O O . LYS A 1 180 ? -3.059 4.923 14.685 1.00 79.69 180 LYS A O 1
ATOM 1425 N N . GLU A 1 181 ? -1.086 5.257 13.651 1.00 82.25 181 GLU A N 1
ATOM 1426 C CA . GLU A 1 181 ? -1.332 6.588 13.113 1.00 82.25 181 GLU A CA 1
ATOM 1427 C C . GLU A 1 181 ? -2.459 6.547 12.078 1.00 82.25 181 GLU A C 1
ATOM 1429 O O . GLU A 1 181 ? -3.362 7.381 12.117 1.00 82.25 181 GLU A O 1
ATOM 1434 N N 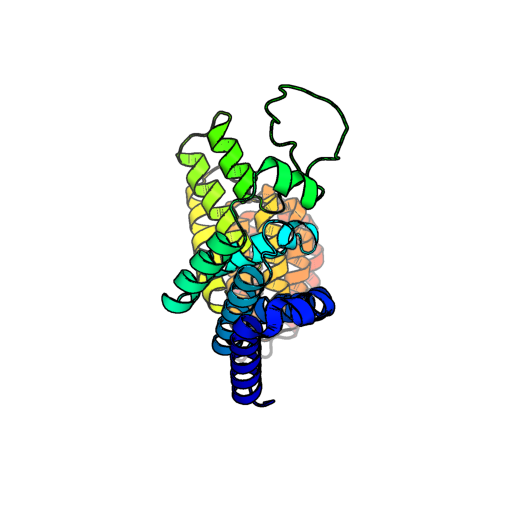. ILE A 1 182 ? -2.473 5.531 11.208 1.00 82.12 182 ILE A N 1
ATOM 1435 C CA . ILE A 1 182 ? -3.527 5.348 10.204 1.00 82.12 182 ILE A CA 1
ATOM 1436 C C . ILE A 1 182 ? -4.885 5.102 10.874 1.00 82.12 182 ILE A C 1
ATOM 1438 O O . ILE A 1 182 ? -5.872 5.743 10.512 1.00 82.12 182 ILE A O 1
ATOM 1442 N N . ALA A 1 183 ? -4.953 4.226 11.882 1.00 80.88 183 ALA A N 1
ATOM 1443 C CA . ALA A 1 183 ? -6.201 3.966 12.599 1.00 80.88 183 ALA A CA 1
ATOM 1444 C C . ALA A 1 183 ? -6.719 5.211 13.351 1.00 80.88 183 ALA A C 1
ATOM 1446 O O . ALA A 1 183 ? -7.925 5.459 13.381 1.00 80.88 183 ALA A O 1
ATOM 1447 N N . GLN A 1 184 ? -5.823 6.028 13.917 1.00 83.88 184 GLN A N 1
ATOM 1448 C CA . GLN A 1 184 ? -6.181 7.310 14.539 1.00 83.88 184 GLN A CA 1
ATOM 1449 C C . GLN A 1 184 ? -6.680 8.349 13.534 1.00 83.88 184 GLN A C 1
ATOM 1451 O O . GLN A 1 184 ? -7.682 9.023 13.796 1.00 83.88 184 GLN A O 1
ATOM 1456 N N . ALA A 1 185 ? -6.007 8.477 12.389 1.00 85.38 185 ALA A N 1
ATOM 1457 C CA . ALA A 1 185 ? -6.417 9.383 11.322 1.00 85.38 185 ALA A CA 1
ATOM 1458 C C . ALA A 1 185 ? -7.810 9.004 10.813 1.00 85.38 185 ALA A C 1
ATOM 1460 O O . ALA A 1 185 ? -8.699 9.849 10.728 1.00 85.38 185 ALA A O 1
ATOM 1461 N N . LEU A 1 186 ? -8.032 7.709 10.587 1.00 83.75 186 LEU A N 1
ATOM 1462 C CA . LEU A 1 186 ? -9.317 7.178 10.170 1.00 83.75 186 LEU A CA 1
ATOM 1463 C C . LEU A 1 186 ? -10.425 7.511 11.176 1.00 83.75 186 LEU A C 1
ATOM 1465 O O . LEU A 1 186 ? -11.467 8.027 10.788 1.00 83.75 186 LEU A O 1
ATOM 1469 N N . LEU A 1 187 ? -10.196 7.305 12.473 1.00 82.69 187 LEU A N 1
ATOM 1470 C CA . LEU A 1 187 ? -11.174 7.672 13.499 1.00 82.69 187 LEU A CA 1
ATOM 1471 C C . LEU A 1 187 ? -11.467 9.166 13.554 1.00 82.69 187 LEU A C 1
ATOM 1473 O O . LEU A 1 187 ? -12.613 9.554 13.769 1.00 82.69 187 LEU A O 1
ATOM 1477 N N . THR A 1 188 ? -10.452 10.002 13.352 1.00 83.69 188 THR A N 1
ATOM 1478 C CA . THR A 1 188 ? -10.638 11.456 13.273 1.00 83.69 188 THR A CA 1
ATOM 1479 C C . THR A 1 188 ? -11.544 11.817 12.101 1.00 83.69 188 THR A C 1
ATOM 1481 O O . THR A 1 188 ? -12.474 12.601 12.275 1.00 83.69 188 THR A O 1
ATOM 1484 N N . ILE A 1 189 ? -11.342 11.173 10.947 1.00 83.94 189 ILE A N 1
ATOM 1485 C CA . ILE A 1 189 ? -12.185 11.358 9.763 1.00 83.94 189 ILE A CA 1
ATOM 1486 C C . ILE A 1 189 ? -13.624 10.914 10.051 1.00 83.94 189 ILE A C 1
ATOM 1488 O O . ILE A 1 189 ? -14.552 11.675 9.792 1.00 83.94 189 ILE A O 1
ATOM 1492 N N . PHE A 1 190 ? -13.827 9.736 10.653 1.00 79.75 190 PHE A N 1
ATOM 1493 C CA . PHE A 1 190 ? -15.168 9.263 11.023 1.00 79.75 190 PHE A CA 1
ATOM 1494 C C . PHE A 1 190 ? -15.863 10.186 12.032 1.00 79.75 190 PHE A C 1
ATOM 1496 O O . PHE A 1 190 ? -17.071 10.375 11.936 1.00 79.75 190 PHE A O 1
ATOM 1503 N N . ARG A 1 191 ? -15.122 10.812 12.957 1.00 81.62 191 ARG A N 1
ATOM 1504 C CA . ARG A 1 191 ? -15.679 11.833 13.863 1.00 81.62 191 ARG A CA 1
ATOM 1505 C C . ARG A 1 191 ? -16.082 13.107 13.126 1.00 81.62 191 ARG A C 1
ATOM 1507 O O . ARG A 1 191 ? -17.100 13.692 13.477 1.00 81.62 191 ARG A O 1
ATOM 1514 N N . SER A 1 192 ? -15.311 13.535 12.126 1.00 80.88 192 SER A N 1
ATOM 1515 C CA . SER A 1 192 ? -15.648 14.722 11.328 1.00 80.88 192 SER A CA 1
ATOM 1516 C C . SER A 1 192 ? -16.781 14.487 10.328 1.00 80.88 192 SER A C 1
ATOM 1518 O O . SER A 1 192 ? -17.417 15.447 9.914 1.00 80.88 192 SER A O 1
ATOM 1520 N N . LEU A 1 193 ? -17.046 13.232 9.949 1.00 75.75 193 LEU A N 1
ATOM 1521 C CA . LEU A 1 193 ? -18.022 12.893 8.909 1.00 75.75 193 LEU A CA 1
ATOM 1522 C C . LEU A 1 193 ? -19.484 12.887 9.385 1.00 75.75 193 LEU A C 1
ATOM 1524 O O . LEU A 1 193 ? -20.384 12.771 8.554 1.00 75.75 193 LEU A O 1
ATOM 1528 N N . GLY A 1 194 ? -19.728 13.011 10.694 1.00 70.56 194 GLY A N 1
ATOM 1529 C CA . GLY A 1 194 ? -21.070 13.156 11.263 1.00 70.56 194 GLY A CA 1
ATOM 1530 C C . GLY A 1 194 ? -21.979 11.971 10.940 1.00 70.56 194 GLY A C 1
ATOM 1531 O O . GLY A 1 194 ? -21.796 10.908 11.518 1.00 70.56 194 GLY A O 1
ATOM 1532 N N . ASP A 1 195 ? -22.925 12.161 10.014 1.00 66.06 195 ASP A N 1
ATOM 1533 C CA . ASP A 1 195 ? -23.958 11.186 9.622 1.00 66.06 195 ASP A CA 1
ATOM 1534 C C . ASP A 1 195 ? -23.736 10.562 8.223 1.00 66.06 195 ASP A C 1
ATOM 1536 O O . ASP A 1 195 ? -24.425 9.614 7.844 1.00 66.06 195 ASP A O 1
ATOM 1540 N N . SER A 1 196 ? -22.739 11.025 7.456 1.00 65.94 196 SER A N 1
ATOM 1541 C CA . SER A 1 196 ? -22.478 10.579 6.069 1.00 65.94 196 SER A CA 1
ATOM 1542 C C . SER A 1 196 ? -21.508 9.390 5.962 1.00 65.94 196 SER A C 1
ATOM 1544 O O . SER A 1 196 ? -20.958 9.100 4.900 1.00 65.94 196 SER A O 1
ATOM 1546 N N . PHE A 1 197 ? -21.277 8.666 7.058 1.00 69.06 197 PHE A N 1
ATOM 1547 C CA . PHE A 1 197 ? -20.353 7.532 7.110 1.00 69.06 197 PHE A CA 1
ATOM 1548 C C . PHE A 1 197 ? -20.848 6.146 6.631 1.00 69.06 197 PHE A C 1
ATOM 1550 O O . PHE A 1 197 ? -19.968 5.320 6.364 1.00 69.06 197 PHE A O 1
ATOM 1557 N N . PRO A 1 198 ? -22.159 5.818 6.499 1.00 69.88 198 PRO A N 1
ATOM 1558 C CA . PRO A 1 198 ? -22.617 4.435 6.283 1.00 69.88 198 PRO A CA 1
ATOM 1559 C C . PRO A 1 198 ? -21.979 3.702 5.095 1.00 69.88 198 PRO A C 1
ATOM 1561 O O . PRO A 1 198 ? -21.743 2.495 5.173 1.00 69.88 198 PRO A O 1
ATOM 1564 N N . GLN A 1 199 ? -21.658 4.424 4.018 1.00 71.44 199 GLN A N 1
ATOM 1565 C CA . GLN A 1 199 ? -21.035 3.866 2.813 1.00 71.44 199 GLN A CA 1
ATOM 1566 C C . GLN A 1 199 ? -19.584 3.416 3.058 1.00 71.44 199 GLN A C 1
ATOM 1568 O O . GLN A 1 199 ? -19.151 2.389 2.540 1.00 71.44 199 GLN A O 1
ATOM 1573 N N . TYR A 1 200 ? -18.848 4.125 3.918 1.00 71.69 200 TYR A N 1
ATOM 1574 C CA . TYR A 1 200 ? -17.449 3.823 4.229 1.00 71.69 200 TYR A CA 1
ATOM 1575 C C . TYR A 1 200 ? -17.304 2.709 5.272 1.00 71.69 200 TYR A C 1
ATOM 1577 O O . TYR A 1 200 ? -16.310 1.981 5.268 1.00 71.69 200 TYR A O 1
ATOM 1585 N N . VAL A 1 201 ? -18.306 2.518 6.140 1.00 72.00 201 VAL A N 1
ATOM 1586 C CA . VAL A 1 201 ? -18.299 1.464 7.177 1.00 72.00 201 VAL A CA 1
ATOM 1587 C C . VAL A 1 201 ? -18.109 0.083 6.575 1.00 72.00 201 VAL A C 1
ATOM 1589 O O . VAL A 1 201 ? -17.355 -0.725 7.118 1.00 72.00 201 VAL A O 1
ATOM 1592 N N . GLN A 1 202 ? -18.776 -0.182 5.447 1.00 74.38 202 GLN A N 1
ATOM 1593 C CA . GLN A 1 202 ? -18.742 -1.497 4.815 1.00 74.38 202 GLN A CA 1
ATOM 1594 C C . GLN A 1 202 ? -17.354 -1.882 4.303 1.00 74.38 202 GLN A C 1
ATOM 1596 O O . GLN A 1 202 ? -17.036 -3.064 4.245 1.00 74.38 202 GLN A O 1
ATOM 1601 N N . GLN A 1 203 ? -16.513 -0.899 3.983 1.00 72.62 203 GLN A N 1
ATOM 1602 C CA . GLN A 1 203 ? -15.145 -1.143 3.536 1.00 72.62 203 GLN A CA 1
ATOM 1603 C C . GLN A 1 203 ? -14.156 -1.138 4.705 1.00 72.62 203 GLN A C 1
ATOM 1605 O O . GLN A 1 203 ? -13.254 -1.968 4.759 1.00 72.62 203 GLN A O 1
ATOM 1610 N N . VAL A 1 204 ? -14.332 -0.231 5.665 1.00 76.88 204 VAL A N 1
ATOM 1611 C CA . VAL A 1 204 ? -13.346 0.007 6.724 1.00 76.88 204 VAL A CA 1
ATOM 1612 C C . VAL A 1 204 ? -13.402 -1.037 7.839 1.00 76.88 204 VAL A C 1
ATOM 1614 O O . VAL A 1 204 ? -12.358 -1.517 8.285 1.00 76.88 204 VAL A O 1
ATOM 1617 N N . VAL A 1 205 ? -14.600 -1.400 8.310 1.00 78.56 205 VAL A N 1
ATOM 1618 C CA . VAL A 1 205 ? -14.746 -2.285 9.480 1.00 78.56 205 VAL A CA 1
ATOM 1619 C C . VAL A 1 205 ? -14.195 -3.689 9.218 1.00 78.56 205 VAL A C 1
ATOM 1621 O O . VAL A 1 205 ? -13.397 -4.151 10.037 1.00 78.56 205 VAL A O 1
ATOM 1624 N N . PRO A 1 206 ? -14.513 -4.359 8.090 1.00 79.56 206 PRO A N 1
ATOM 1625 C CA . PRO A 1 206 ? -13.924 -5.661 7.777 1.00 79.56 206 PRO A CA 1
ATOM 1626 C C . PRO A 1 206 ? -12.397 -5.617 7.710 1.00 79.56 206 PRO A C 1
ATOM 1628 O O . PRO A 1 206 ? -11.728 -6.507 8.229 1.00 79.56 206 PRO A O 1
ATOM 1631 N N . ARG A 1 207 ? -11.832 -4.547 7.139 1.00 74.62 207 ARG A N 1
ATOM 1632 C CA . ARG A 1 207 ? -10.379 -4.394 7.003 1.00 74.62 207 ARG A CA 1
ATOM 1633 C C . ARG A 1 207 ? -9.686 -4.191 8.343 1.00 74.62 207 ARG A C 1
ATOM 1635 O O . ARG A 1 207 ? -8.673 -4.832 8.602 1.00 74.62 207 ARG A O 1
ATOM 1642 N N . LEU A 1 208 ? -10.250 -3.384 9.240 1.00 75.81 208 LEU A N 1
ATOM 1643 C CA . LEU A 1 208 ? -9.719 -3.252 10.601 1.00 75.81 208 LEU A CA 1
ATOM 1644 C C . LEU A 1 208 ? -9.804 -4.569 11.387 1.00 75.81 208 LEU A C 1
ATOM 1646 O O . LEU A 1 208 ? -8.887 -4.891 12.145 1.00 75.81 208 LEU A O 1
ATOM 1650 N N . ILE A 1 209 ? -10.868 -5.354 11.191 1.00 77.25 209 ILE A N 1
ATOM 1651 C CA . ILE A 1 209 ? -11.023 -6.688 11.791 1.00 77.25 209 ILE A CA 1
ATOM 1652 C C . ILE A 1 209 ? -9.926 -7.638 11.285 1.00 77.25 209 ILE A C 1
ATOM 1654 O O . ILE A 1 209 ? -9.290 -8.324 12.090 1.00 77.25 209 ILE A O 1
ATOM 1658 N N . GLU A 1 210 ? -9.661 -7.653 9.977 1.00 78.06 210 GLU A N 1
ATOM 1659 C CA . GLU A 1 210 ? -8.587 -8.449 9.366 1.00 78.06 210 GLU A CA 1
ATOM 1660 C C . GLU A 1 210 ? -7.207 -8.069 9.913 1.00 78.06 210 GLU A C 1
ATOM 1662 O O . GLU A 1 210 ? -6.454 -8.944 10.339 1.00 78.06 210 GLU A O 1
ATOM 1667 N N . VAL A 1 211 ? -6.901 -6.773 9.995 1.00 72.81 211 VAL A N 1
ATOM 1668 C CA . VAL A 1 211 ? -5.621 -6.264 10.522 1.00 72.81 211 VAL A CA 1
ATOM 1669 C C . VAL A 1 211 ? -5.450 -6.629 11.992 1.00 72.81 211 VAL A C 1
ATOM 1671 O O . VAL A 1 211 ? -4.372 -7.049 12.414 1.00 72.81 211 VAL A O 1
ATOM 1674 N N . THR A 1 212 ? -6.526 -6.543 12.777 1.00 71.75 212 THR A N 1
ATOM 1675 C CA . THR A 1 212 ? -6.513 -6.938 14.192 1.00 71.75 212 THR A CA 1
ATOM 1676 C C . THR A 1 212 ? -6.230 -8.435 14.340 1.00 71.75 212 THR A C 1
ATOM 1678 O O . THR A 1 212 ? -5.483 -8.833 15.235 1.00 71.75 212 THR A O 1
ATOM 1681 N N . ARG A 1 213 ? -6.763 -9.271 13.436 1.00 74.62 213 ARG A N 1
ATOM 1682 C CA . ARG A 1 213 ? -6.483 -10.714 13.402 1.00 74.62 213 ARG A CA 1
ATOM 1683 C C . ARG A 1 213 ? -5.045 -11.012 12.965 1.00 74.62 213 ARG A C 1
ATOM 1685 O O . ARG A 1 213 ? -4.413 -11.886 13.553 1.00 74.62 213 ARG A O 1
ATOM 1692 N N . ALA A 1 214 ? -4.520 -10.282 11.982 1.00 70.75 214 ALA A N 1
ATOM 1693 C CA . ALA A 1 214 ? -3.140 -10.411 11.510 1.00 70.75 214 ALA A CA 1
ATOM 1694 C C . ALA A 1 214 ? -2.110 -9.989 12.576 1.00 70.75 214 ALA A C 1
ATOM 1696 O O . ALA A 1 214 ? -1.009 -10.526 12.628 1.00 70.75 214 ALA A O 1
ATOM 1697 N N . CYS A 1 215 ? -2.486 -9.092 13.492 1.00 61.25 215 CYS A N 1
ATOM 1698 C CA . CYS A 1 215 ? -1.645 -8.659 14.610 1.00 61.25 215 CYS A CA 1
ATOM 1699 C C . CYS A 1 215 ? -1.538 -9.674 15.774 1.00 61.25 215 CYS A C 1
ATOM 1701 O O . CYS A 1 215 ? -1.006 -9.322 16.834 1.00 61.25 215 CYS A O 1
ATOM 1703 N N . ARG A 1 216 ? -2.016 -10.922 15.614 1.00 56.84 216 ARG A N 1
ATOM 1704 C CA . ARG A 1 216 ? -1.813 -12.026 16.575 1.00 56.84 216 ARG A CA 1
ATOM 1705 C C . ARG A 1 216 ? -0.307 -12.260 16.785 1.00 56.84 216 ARG A C 1
ATOM 1707 O O . ARG A 1 216 ? 0.355 -12.859 15.946 1.00 56.84 216 ARG A O 1
ATOM 1714 N N . GLY A 1 217 ? 0.240 -11.744 17.890 1.00 56.09 217 GLY A N 1
ATOM 1715 C CA . GLY A 1 217 ? 1.669 -11.833 18.230 1.00 56.09 217 GLY A CA 1
ATOM 1716 C C . GLY A 1 217 ? 2.303 -10.548 18.782 1.00 56.09 217 GLY A C 1
ATOM 1717 O O . GLY A 1 217 ? 3.421 -10.602 19.285 1.00 56.09 217 GLY A O 1
ATOM 1718 N N . ARG A 1 218 ? 1.618 -9.391 18.730 1.00 66.12 218 ARG A N 1
ATOM 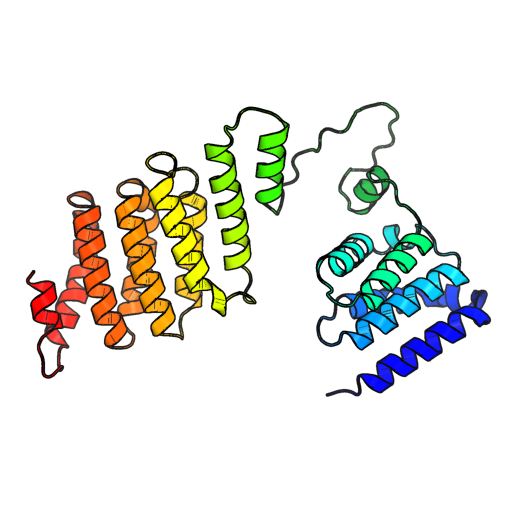1719 C CA . ARG A 1 218 ? 2.075 -8.141 19.380 1.00 66.12 218 ARG A CA 1
ATOM 1720 C C . ARG A 1 218 ? 0.993 -7.566 20.310 1.00 66.12 218 ARG A C 1
ATOM 1722 O O . ARG A 1 218 ? 0.140 -6.813 19.826 1.00 66.12 218 ARG A O 1
ATOM 1729 N N . PRO A 1 219 ? 1.046 -7.828 21.631 1.00 64.25 219 PRO A N 1
ATOM 1730 C CA . PRO A 1 219 ? -0.028 -7.461 22.562 1.00 64.25 219 PRO A CA 1
ATOM 1731 C C . PRO A 1 219 ? -0.334 -5.952 22.560 1.00 64.25 219 PRO A C 1
ATOM 1733 O O . PRO A 1 219 ? -1.492 -5.558 22.459 1.00 64.25 219 PRO A O 1
ATOM 1736 N N . SER A 1 220 ? 0.685 -5.084 22.498 1.00 69.50 220 SER A N 1
ATOM 1737 C CA . SER A 1 220 ? 0.489 -3.620 22.492 1.00 69.50 220 SER A CA 1
ATOM 1738 C C . SER A 1 220 ? -0.181 -3.062 21.227 1.00 69.50 220 SER A C 1
ATOM 1740 O O . SER A 1 220 ? -0.766 -1.981 21.266 1.00 69.50 220 SER A O 1
ATOM 1742 N N . HIS A 1 221 ? -0.066 -3.745 20.082 1.00 71.81 221 HIS A N 1
ATOM 1743 C CA . HIS A 1 221 ? -0.769 -3.329 18.861 1.00 71.81 221 HIS A CA 1
ATOM 1744 C C . HIS A 1 221 ? -2.228 -3.769 18.933 1.00 71.81 221 HIS A C 1
ATOM 1746 O O . HIS A 1 221 ? -3.121 -2.979 18.637 1.00 71.81 221 HIS A O 1
ATOM 1752 N N . ARG A 1 222 ? -2.470 -4.995 19.409 1.00 73.31 222 ARG A N 1
ATOM 1753 C CA . ARG A 1 222 ? -3.817 -5.537 19.576 1.00 73.31 222 ARG A CA 1
ATOM 1754 C C . ARG A 1 222 ? -4.653 -4.721 20.561 1.00 73.31 222 ARG A C 1
ATOM 1756 O O . ARG A 1 222 ? -5.783 -4.379 20.236 1.00 73.31 222 ARG A O 1
ATOM 1763 N N . GLU A 1 223 ? -4.094 -4.342 21.711 1.00 77.38 223 GLU A N 1
ATOM 1764 C CA . GLU A 1 223 ? -4.769 -3.470 22.688 1.00 77.38 223 GLU A CA 1
ATOM 1765 C C . GLU A 1 223 ? -5.215 -2.144 22.067 1.00 77.38 223 GLU A C 1
ATOM 1767 O O . GLU A 1 223 ? -6.349 -1.700 22.254 1.00 77.38 223 GLU A O 1
ATOM 1772 N N . PHE A 1 224 ? -4.327 -1.518 21.295 1.00 80.94 224 PHE A N 1
ATOM 1773 C CA . PHE A 1 224 ? -4.631 -0.267 20.620 1.00 80.94 224 PHE A CA 1
ATOM 1774 C C . PHE A 1 224 ? -5.757 -0.444 19.599 1.00 80.94 224 PHE A C 1
ATOM 1776 O O . PHE A 1 224 ? -6.726 0.310 19.634 1.00 80.94 224 PHE A O 1
ATOM 1783 N N . PHE A 1 225 ? -5.670 -1.454 18.733 1.00 78.31 225 PHE A N 1
ATOM 1784 C CA . PHE A 1 225 ? -6.687 -1.711 17.715 1.00 78.31 225 PHE A CA 1
ATOM 1785 C C . PHE A 1 225 ? -8.049 -2.072 18.304 1.00 78.31 225 PHE A C 1
ATOM 1787 O O . PHE A 1 225 ? -9.059 -1.577 17.814 1.00 78.31 225 PHE A O 1
ATOM 1794 N N . LEU A 1 226 ? -8.092 -2.854 19.387 1.00 78.19 226 LEU A N 1
ATOM 1795 C CA . LEU A 1 226 ? -9.334 -3.156 20.101 1.00 78.19 226 LEU A CA 1
ATOM 1796 C C . LEU A 1 226 ? -9.978 -1.883 20.663 1.00 78.19 226 LEU A C 1
ATOM 1798 O O . LEU A 1 226 ? -11.182 -1.682 20.506 1.00 78.19 226 LEU A O 1
ATOM 1802 N N . ARG A 1 227 ? -9.180 -0.979 21.247 1.00 83.38 227 ARG A N 1
ATOM 1803 C CA . ARG A 1 227 ? -9.673 0.321 21.728 1.00 83.38 227 ARG A CA 1
ATOM 1804 C C . ARG A 1 227 ? -10.165 1.211 20.586 1.00 83.38 227 ARG A C 1
ATOM 1806 O O . ARG A 1 227 ? -11.195 1.865 20.725 1.00 83.38 227 ARG A O 1
ATOM 1813 N N . GLN A 1 228 ? -9.465 1.222 19.452 1.00 82.19 228 GLN A N 1
ATOM 1814 C CA . GLN A 1 228 ? -9.911 1.976 18.279 1.00 82.19 228 GLN A CA 1
ATOM 1815 C C . GLN A 1 228 ? -11.200 1.408 17.689 1.00 82.19 228 GLN A C 1
ATOM 1817 O O . GLN A 1 228 ? -12.083 2.172 17.310 1.00 82.19 228 GLN A O 1
ATOM 1822 N N . LEU A 1 229 ? -11.349 0.085 17.672 1.00 81.12 229 LEU A N 1
ATOM 1823 C CA . LEU A 1 229 ? -12.571 -0.569 17.231 1.00 81.12 229 LEU A CA 1
ATOM 1824 C C . LEU A 1 229 ? -13.745 -0.219 18.154 1.00 81.12 229 LEU A C 1
ATOM 1826 O O . LEU A 1 229 ? -14.822 0.092 17.660 1.00 81.12 229 LEU A O 1
ATOM 1830 N N . ALA A 1 230 ? -13.530 -0.164 19.469 1.00 80.69 230 ALA A N 1
ATOM 1831 C CA . ALA A 1 230 ? -14.541 0.301 20.420 1.00 80.69 230 ALA A CA 1
ATOM 1832 C C . ALA A 1 230 ? -14.951 1.759 20.167 1.00 80.69 230 ALA A C 1
ATOM 1834 O O . ALA A 1 230 ? -16.140 2.058 20.063 1.00 80.69 230 ALA A O 1
ATOM 1835 N N . SER A 1 231 ? -13.976 2.660 19.974 1.00 82.69 231 SER A N 1
ATOM 1836 C CA . SER A 1 231 ? -14.266 4.058 19.626 1.00 82.69 231 SER A CA 1
ATOM 1837 C C . SER A 1 231 ? -14.990 4.178 18.285 1.00 82.69 231 SER A C 1
ATOM 1839 O O . SER A 1 231 ? -15.784 5.100 18.118 1.00 82.69 231 SER A O 1
ATOM 1841 N N . LEU A 1 232 ? -14.711 3.292 17.331 1.00 80.94 232 LEU A N 1
ATOM 1842 C CA . LEU A 1 232 ? -15.370 3.266 16.031 1.00 80.94 232 LEU A CA 1
ATOM 1843 C C . LEU A 1 232 ? -16.819 2.779 16.164 1.00 80.94 232 LEU A C 1
ATOM 1845 O O . LEU A 1 232 ? -17.726 3.404 15.621 1.00 80.94 232 LEU A O 1
ATOM 1849 N N . VAL A 1 233 ? -17.061 1.725 16.948 1.00 80.38 233 VAL A N 1
ATOM 1850 C CA . VAL A 1 233 ? -18.413 1.237 17.270 1.00 80.38 233 VAL A CA 1
ATOM 1851 C C . VAL A 1 233 ? -19.229 2.313 17.994 1.00 80.38 233 VAL A C 1
ATOM 1853 O O . VAL A 1 233 ? -20.401 2.499 17.672 1.00 80.38 233 VAL A O 1
ATOM 1856 N N . ALA A 1 234 ? -18.607 3.087 18.890 1.00 80.50 234 ALA A N 1
ATOM 1857 C CA . ALA A 1 234 ? -19.258 4.207 19.572 1.00 80.50 234 ALA A CA 1
ATOM 1858 C C . ALA A 1 234 ? -19.740 5.316 18.619 1.00 80.50 234 ALA A C 1
ATOM 1860 O O . ALA A 1 234 ? -20.773 5.939 18.872 1.00 80.50 234 ALA A O 1
ATOM 1861 N N . ILE A 1 235 ? -19.023 5.546 17.514 1.00 79.00 235 ILE A N 1
ATOM 1862 C CA . ILE A 1 235 ? -19.405 6.518 16.478 1.00 79.00 235 ILE A CA 1
ATOM 1863 C C . ILE A 1 235 ? -20.514 5.940 15.586 1.00 79.00 235 ILE A C 1
ATOM 1865 O O . ILE A 1 235 ? -21.506 6.604 15.309 1.00 79.00 235 ILE A O 1
ATOM 1869 N N . ILE A 1 236 ? -20.359 4.684 15.165 1.00 74.81 236 ILE A N 1
ATOM 1870 C CA . ILE A 1 236 ? -21.169 4.057 14.113 1.00 74.81 236 ILE A CA 1
ATOM 1871 C C . ILE A 1 236 ? -22.518 3.519 14.626 1.00 74.81 236 ILE A C 1
ATOM 1873 O O . ILE A 1 236 ? -23.474 3.411 13.850 1.00 74.81 236 ILE A O 1
ATOM 1877 N N . LYS A 1 237 ? -22.613 3.190 15.923 1.00 77.88 237 LYS A N 1
ATOM 1878 C CA . LYS A 1 237 ? -23.821 2.712 16.623 1.00 77.88 237 LYS A CA 1
ATOM 1879 C C . LYS A 1 237 ? -24.567 1.622 15.834 1.00 77.88 237 LYS A C 1
ATOM 1881 O O . LYS A 1 237 ? -24.086 0.497 15.714 1.00 77.88 237 LYS A O 1
ATOM 1886 N N . VAL A 1 238 ? -25.715 1.961 15.243 1.00 72.81 238 VAL A N 1
ATOM 1887 C CA . VAL A 1 238 ? -26.643 1.036 14.565 1.00 72.81 238 VAL A CA 1
ATOM 1888 C C . VAL A 1 238 ? -26.002 0.341 13.355 1.00 72.81 238 VAL A C 1
ATOM 1890 O O . VAL A 1 238 ? -26.333 -0.805 13.045 1.00 72.81 238 VAL A O 1
ATOM 1893 N N . HIS A 1 239 ? -25.041 0.985 12.688 1.00 72.12 239 HIS A N 1
ATOM 1894 C CA . HIS A 1 239 ? -24.367 0.421 11.514 1.00 72.12 239 HIS A CA 1
ATOM 1895 C C . HIS A 1 239 ? -23.280 -0.618 11.865 1.00 72.12 239 HIS A C 1
ATOM 1897 O O . HIS A 1 239 ? -22.737 -1.255 10.962 1.00 72.12 239 HIS A O 1
ATOM 1903 N N . ALA A 1 240 ? -22.980 -0.846 13.153 1.00 71.62 240 ALA A N 1
ATOM 1904 C CA . ALA A 1 240 ? -22.020 -1.864 13.595 1.00 71.62 240 ALA A CA 1
ATOM 1905 C C . ALA A 1 240 ? -22.612 -3.290 13.623 1.00 71.62 240 ALA A C 1
ATOM 1907 O O . ALA A 1 240 ? -21.863 -4.267 13.559 1.00 71.62 240 ALA A O 1
ATOM 1908 N N . LYS A 1 241 ? -23.949 -3.421 13.650 1.00 72.69 241 LYS A N 1
ATOM 1909 C CA . LYS A 1 241 ? -24.700 -4.692 13.718 1.00 72.69 241 LYS A CA 1
ATOM 1910 C C . LYS A 1 241 ? -24.154 -5.844 12.861 1.00 72.69 241 LYS A C 1
ATOM 1912 O O . LYS A 1 241 ? -23.908 -6.911 13.425 1.00 72.69 241 LYS A O 1
ATOM 1917 N N . PRO A 1 242 ? -23.949 -5.690 11.536 1.00 79.50 242 PRO A N 1
ATOM 1918 C CA . PRO A 1 242 ? -23.530 -6.809 10.689 1.00 79.50 242 PRO A CA 1
ATOM 1919 C C . PRO A 1 242 ? -22.142 -7.359 11.053 1.00 79.50 242 PRO A C 1
ATOM 1921 O O . PRO A 1 242 ? -21.850 -8.521 10.775 1.00 79.50 242 PRO A O 1
ATOM 1924 N N . TYR A 1 243 ? -21.304 -6.560 11.718 1.00 77.94 243 TYR A N 1
ATOM 1925 C CA . TYR A 1 243 ? -19.933 -6.926 12.075 1.00 77.94 243 TYR A CA 1
ATOM 1926 C C . TYR A 1 243 ? -19.792 -7.422 13.520 1.00 77.94 243 TYR A C 1
ATOM 1928 O O . TYR A 1 243 ? -18.741 -7.956 13.873 1.00 77.94 243 TYR A O 1
ATOM 1936 N N . MET A 1 244 ? -20.844 -7.329 14.344 1.00 73.00 244 MET A N 1
ATOM 1937 C CA . MET A 1 244 ? -20.793 -7.668 15.774 1.00 73.00 244 MET A CA 1
ATOM 1938 C C . MET A 1 244 ? -20.311 -9.095 16.037 1.00 73.00 244 MET A C 1
ATOM 1940 O O . MET A 1 244 ? -19.432 -9.298 16.868 1.00 73.00 244 MET A O 1
ATOM 1944 N N . LYS A 1 245 ? -20.795 -10.086 15.276 1.00 77.19 245 LYS A N 1
ATOM 1945 C CA . LYS A 1 245 ? -20.342 -11.484 15.411 1.00 77.19 245 LYS A CA 1
ATOM 1946 C C . LYS A 1 245 ? -18.829 -11.626 15.211 1.00 77.19 245 LYS A C 1
ATOM 1948 O O . LYS A 1 245 ? -18.165 -12.357 15.941 1.00 77.19 245 LYS A O 1
ATOM 1953 N N . GLN A 1 246 ? -18.273 -10.902 14.240 1.00 77.56 246 GLN A N 1
ATOM 1954 C CA . GLN A 1 246 ? -16.837 -10.932 13.962 1.00 77.56 246 GLN A CA 1
ATOM 1955 C C . GLN A 1 246 ? -16.040 -10.213 15.056 1.00 77.56 246 GLN A C 1
ATOM 1957 O O . GLN A 1 246 ? -14.992 -10.705 15.471 1.00 77.56 246 GLN A O 1
ATOM 1962 N N . ILE A 1 247 ? -16.560 -9.099 15.576 1.00 77.94 247 ILE A N 1
ATOM 1963 C CA . ILE A 1 247 ? -15.961 -8.371 16.700 1.00 77.94 247 ILE A CA 1
ATOM 1964 C C . ILE A 1 247 ? -15.926 -9.251 17.957 1.00 77.94 247 ILE A C 1
ATOM 1966 O O . ILE A 1 247 ? -14.884 -9.350 18.600 1.00 77.94 247 ILE A O 1
ATOM 1970 N N . PHE A 1 248 ? -17.012 -9.962 18.274 1.00 73.81 248 PHE A N 1
ATOM 1971 C CA . PHE A 1 248 ? -17.036 -10.874 19.421 1.00 73.81 248 PHE A CA 1
ATOM 1972 C C . PHE A 1 248 ? -16.094 -12.064 19.253 1.00 73.81 248 PHE A C 1
ATOM 1974 O O . PHE A 1 248 ? -15.431 -12.436 20.218 1.00 73.81 248 PHE A O 1
ATOM 1981 N N . SER A 1 249 ? -15.938 -12.600 18.037 1.00 78.38 249 SER A N 1
ATOM 1982 C CA . SER A 1 249 ? -14.915 -13.625 17.781 1.00 78.38 249 SER A CA 1
ATOM 1983 C C . SER A 1 249 ? -13.495 -13.112 18.069 1.00 78.38 249 SER A C 1
ATOM 1985 O O . SER A 1 249 ? -12.716 -13.792 18.731 1.00 78.38 249 SER A O 1
ATOM 1987 N N . LEU A 1 250 ? -13.182 -11.866 17.682 1.00 75.56 250 LEU A N 1
ATOM 1988 C CA . LEU A 1 250 ? -11.889 -11.235 17.971 1.00 75.56 250 LEU A CA 1
ATOM 1989 C C . LEU A 1 250 ? -11.665 -11.000 19.468 1.00 75.56 250 LEU A C 1
ATOM 1991 O O . LEU A 1 250 ? -10.531 -11.120 19.944 1.00 75.56 250 LEU A O 1
ATOM 1995 N N . ILE A 1 251 ? -12.729 -10.644 20.191 1.00 74.50 251 ILE A N 1
ATOM 1996 C CA . ILE A 1 251 ? -12.724 -10.465 21.645 1.00 74.50 251 ILE A CA 1
ATOM 1997 C C . ILE A 1 251 ? -12.477 -11.806 22.345 1.00 74.50 251 ILE A C 1
ATOM 1999 O O . ILE A 1 251 ? -11.616 -11.874 23.220 1.00 74.50 251 ILE A O 1
ATOM 2003 N N . ALA A 1 252 ? -13.163 -12.874 21.928 1.00 73.25 252 ALA A N 1
ATOM 2004 C CA . ALA A 1 252 ? -12.967 -14.217 22.471 1.00 73.25 252 ALA A CA 1
ATOM 2005 C C . ALA A 1 252 ? -11.525 -14.707 22.257 1.00 73.25 252 ALA A C 1
ATOM 2007 O O . ALA A 1 252 ? -10.892 -15.194 23.191 1.00 73.25 252 ALA A O 1
ATOM 2008 N N . ASP A 1 253 ? -10.965 -14.481 21.066 1.00 74.50 253 ASP A N 1
ATOM 2009 C CA . ASP A 1 253 ? -9.558 -14.776 20.778 1.00 74.50 253 ASP A CA 1
ATOM 2010 C C . ASP A 1 253 ? -8.599 -13.947 21.653 1.00 74.50 253 ASP A C 1
ATOM 2012 O O . ASP A 1 253 ? -7.573 -14.445 22.114 1.00 74.50 253 ASP A O 1
ATOM 2016 N N . ALA A 1 254 ? -8.923 -12.670 21.895 1.00 69.56 254 ALA A N 1
ATOM 2017 C CA . ALA A 1 254 ? -8.107 -11.770 22.715 1.00 69.56 254 ALA A CA 1
ATOM 2018 C C . ALA A 1 254 ? -8.162 -12.135 24.207 1.00 69.56 254 ALA A C 1
ATOM 2020 O O . ALA A 1 254 ? -7.276 -11.762 24.972 1.00 69.56 254 ALA A O 1
ATOM 2021 N N . TRP A 1 255 ? -9.194 -12.869 24.628 1.00 67.31 255 TRP A N 1
ATOM 2022 C CA . TRP A 1 255 ? -9.391 -13.290 26.013 1.00 67.31 255 TRP A CA 1
ATOM 2023 C C . TRP A 1 255 ? -8.400 -14.362 26.464 1.00 67.31 255 TRP A C 1
ATOM 2025 O O . TRP A 1 255 ? -8.064 -14.441 27.646 1.00 67.31 255 TRP A O 1
ATOM 2035 N N . SER A 1 256 ? -7.916 -15.184 25.530 1.00 64.31 256 SER A N 1
ATOM 2036 C CA . SER A 1 256 ? -6.909 -16.217 25.806 1.00 64.31 256 SER A CA 1
ATOM 2037 C C . SER A 1 256 ? -5.477 -15.686 25.947 1.00 64.31 256 SER A C 1
ATOM 2039 O O . SER A 1 256 ? -4.576 -16.464 26.250 1.00 64.31 256 SER A O 1
ATOM 2041 N N . GLU A 1 257 ? -5.261 -14.384 25.744 1.00 67.75 257 GLU A N 1
ATOM 2042 C CA . GLU A 1 257 ? -3.937 -13.752 25.720 1.00 67.75 257 GLU A CA 1
ATOM 2043 C C . GLU A 1 257 ? -3.544 -13.133 27.083 1.00 67.75 257 GLU A C 1
ATOM 2045 O O . GLU A 1 257 ? -4.135 -13.423 28.131 1.00 67.75 257 GLU A O 1
ATOM 2050 N N . ASP A 1 258 ? -2.498 -12.302 27.068 1.00 65.31 258 ASP A N 1
ATOM 2051 C CA . ASP A 1 258 ? -1.891 -11.648 28.228 1.00 65.31 258 ASP A CA 1
ATOM 2052 C C . ASP A 1 258 ? -2.881 -10.835 29.081 1.00 65.31 258 ASP A C 1
ATOM 2054 O O . ASP A 1 258 ? -3.910 -10.324 28.631 1.00 65.31 258 ASP A O 1
ATOM 2058 N N . GLN A 1 259 ? -2.533 -10.655 30.355 1.00 67.19 259 GLN A N 1
ATOM 2059 C CA . GLN A 1 259 ? -3.400 -10.012 31.342 1.00 67.19 259 GLN A CA 1
ATOM 2060 C C . GLN A 1 259 ? -3.700 -8.528 31.053 1.00 67.19 259 GLN A C 1
ATOM 2062 O O . GLN A 1 259 ? -4.777 -8.045 31.402 1.00 67.19 259 GLN A O 1
ATOM 2067 N N . SER A 1 260 ? -2.800 -7.807 30.379 1.00 68.12 260 SER A N 1
ATOM 2068 C CA . SER A 1 260 ? -3.021 -6.411 29.964 1.00 68.12 260 SER A CA 1
ATOM 2069 C C . SER A 1 260 ? -4.085 -6.286 28.864 1.00 68.12 260 SER A C 1
ATOM 2071 O O . SER A 1 260 ? -4.918 -5.370 28.884 1.00 68.12 260 SER A O 1
ATOM 2073 N N . VAL A 1 261 ? -4.134 -7.270 27.959 1.00 70.69 261 VAL A N 1
ATOM 2074 C CA . VAL A 1 261 ? -5.137 -7.359 26.894 1.00 70.69 261 VAL A CA 1
ATOM 2075 C C . VAL A 1 261 ? -6.517 -7.588 27.505 1.00 70.69 261 VAL A C 1
ATOM 2077 O O . VAL A 1 261 ? -7.468 -6.923 27.102 1.00 70.69 261 VAL A O 1
ATOM 2080 N N . LYS A 1 262 ? -6.625 -8.427 28.546 1.00 70.19 262 LYS A N 1
ATOM 2081 C CA . LYS A 1 262 ? -7.891 -8.687 29.260 1.00 70.19 262 LYS A CA 1
ATOM 2082 C C . LYS A 1 262 ? -8.514 -7.422 29.855 1.00 70.19 262 LYS A C 1
ATOM 2084 O O . LYS A 1 262 ? -9.708 -7.203 29.675 1.00 70.19 262 LYS A O 1
ATOM 2089 N N . VAL A 1 263 ? -7.719 -6.558 30.496 1.00 72.50 263 VAL A N 1
ATOM 2090 C CA . VAL A 1 263 ? -8.202 -5.262 31.025 1.00 72.50 263 VAL A CA 1
ATOM 2091 C C . VAL A 1 263 ? -8.747 -4.388 29.893 1.00 72.50 263 VAL A C 1
ATOM 2093 O O . VAL A 1 263 ? -9.821 -3.798 30.005 1.00 72.50 263 VAL A O 1
ATOM 2096 N N . THR A 1 264 ? -8.033 -4.340 28.766 1.00 74.50 264 THR A N 1
ATOM 2097 C CA . THR A 1 264 ? -8.479 -3.575 27.596 1.00 74.50 264 THR A CA 1
ATOM 2098 C C . THR A 1 264 ? -9.765 -4.153 27.009 1.00 74.50 264 THR A C 1
ATOM 2100 O O . THR A 1 264 ? -10.659 -3.389 26.664 1.00 74.50 264 THR A O 1
ATOM 2103 N N . VAL A 1 265 ? -9.906 -5.479 26.946 1.00 76.38 265 VAL A N 1
ATOM 2104 C CA . VAL A 1 265 ? -11.125 -6.140 26.464 1.00 76.38 265 VAL A CA 1
ATOM 2105 C C . VAL A 1 265 ? -12.337 -5.788 27.329 1.00 76.38 265 VAL A C 1
ATOM 2107 O O . VAL A 1 265 ? -13.389 -5.485 26.774 1.00 76.38 265 VAL A O 1
ATOM 2110 N N . VAL A 1 266 ? -12.200 -5.768 28.659 1.00 75.25 266 VAL A N 1
ATOM 2111 C CA . VAL A 1 266 ? -13.297 -5.368 29.562 1.00 75.25 266 VAL A CA 1
ATOM 2112 C C . VAL A 1 266 ? -13.726 -3.922 29.294 1.00 75.25 266 VAL A C 1
ATOM 2114 O O . VAL A 1 266 ? -14.911 -3.665 29.102 1.00 75.25 266 VAL A O 1
ATOM 2117 N N . SER A 1 267 ? -12.773 -2.994 29.165 1.00 76.75 267 SER A N 1
ATOM 2118 C CA . SER A 1 267 ? -13.073 -1.594 28.826 1.00 76.75 267 SER A CA 1
ATOM 2119 C C . SER A 1 267 ? -13.721 -1.442 27.440 1.00 76.75 267 SER A C 1
ATOM 2121 O O . SER A 1 267 ? -14.617 -0.622 27.251 1.00 76.75 267 SER A O 1
ATOM 2123 N N . VAL A 1 268 ? -13.308 -2.251 26.461 1.00 79.06 268 VAL A N 1
ATOM 2124 C CA . VAL A 1 268 ? -13.924 -2.282 25.127 1.00 79.06 268 VAL A CA 1
ATOM 2125 C C . VAL A 1 268 ? -15.357 -2.811 25.192 1.00 79.06 268 VAL A C 1
ATOM 2127 O O . VAL A 1 268 ? -16.237 -2.242 24.553 1.00 79.06 268 VAL A O 1
ATOM 2130 N N . LEU A 1 269 ? -15.615 -3.856 25.982 1.00 75.56 269 LEU A N 1
ATOM 2131 C CA . LEU A 1 269 ? -16.961 -4.392 26.189 1.00 75.56 269 LEU A CA 1
ATOM 2132 C C . LEU A 1 269 ? -17.893 -3.362 26.837 1.00 75.56 269 LEU A C 1
ATOM 2134 O O . LEU A 1 269 ? -19.035 -3.233 26.405 1.00 75.56 269 LEU A O 1
ATOM 2138 N N . GLU A 1 270 ? -17.402 -2.592 27.806 1.00 76.31 270 GLU A N 1
ATOM 2139 C CA . GLU A 1 270 ? -18.147 -1.499 28.439 1.00 76.31 270 GLU A CA 1
ATOM 2140 C C . GLU A 1 270 ? -18.500 -0.385 27.433 1.00 76.31 270 GLU A C 1
ATOM 2142 O O . GLU A 1 270 ? -19.652 0.048 27.340 1.00 76.31 270 GLU A O 1
ATOM 2147 N N . GLN A 1 271 ? -17.533 0.039 26.610 1.00 76.62 271 GLN A N 1
ATOM 2148 C CA . GLN A 1 271 ? -17.750 1.053 25.569 1.00 76.62 271 GLN A CA 1
ATOM 2149 C C . GLN A 1 271 ? -18.718 0.584 24.476 1.00 76.62 271 GLN A C 1
ATOM 2151 O O . GLN A 1 271 ? -19.543 1.356 23.992 1.00 76.62 271 GLN A O 1
ATOM 2156 N N . ILE A 1 272 ? -18.650 -0.690 24.091 1.00 76.44 272 ILE A N 1
ATOM 2157 C CA . ILE A 1 272 ? -19.585 -1.288 23.133 1.00 76.44 272 ILE A CA 1
ATOM 2158 C C . ILE A 1 272 ? -20.984 -1.396 23.760 1.00 76.44 272 ILE A C 1
ATOM 2160 O O . ILE A 1 272 ? -21.973 -1.051 23.114 1.00 76.44 272 ILE A O 1
ATOM 2164 N N . GLY A 1 273 ? -21.080 -1.819 25.023 1.00 72.62 273 GLY A N 1
ATOM 2165 C CA . GLY A 1 273 ? -22.346 -1.934 25.748 1.00 72.62 273 GLY A CA 1
ATOM 2166 C C . GLY A 1 273 ? -23.066 -0.592 25.894 1.00 72.62 273 GLY A C 1
ATOM 2167 O O . GLY A 1 273 ? -24.259 -0.496 25.607 1.00 72.62 273 GLY A O 1
ATOM 2168 N N . THR A 1 274 ? -22.335 0.467 26.250 1.00 77.75 274 THR A N 1
ATOM 2169 C CA . THR A 1 274 ? -22.875 1.837 26.321 1.00 77.75 274 THR A CA 1
ATOM 2170 C C . THR A 1 274 ? -23.266 2.393 24.949 1.00 77.75 274 THR A C 1
ATOM 2172 O O . THR A 1 274 ? -24.267 3.100 24.844 1.00 77.75 274 THR A O 1
ATOM 2175 N N . ALA A 1 275 ? -22.535 2.049 23.884 1.00 73.06 275 ALA A N 1
ATOM 2176 C CA . ALA A 1 275 ? -22.831 2.506 22.527 1.00 73.06 275 ALA A CA 1
ATOM 2177 C C . ALA A 1 275 ? -24.063 1.839 21.886 1.00 73.06 275 ALA A C 1
ATOM 2179 O O . ALA A 1 275 ? -24.801 2.511 21.163 1.00 73.06 275 ALA A O 1
ATOM 2180 N N . LEU A 1 276 ? -24.280 0.536 22.116 1.00 69.19 276 LEU A N 1
ATOM 2181 C CA . LEU A 1 276 ? -25.384 -0.227 21.510 1.00 69.19 276 LEU A CA 1
ATOM 2182 C C . LEU A 1 276 ? -26.647 -0.309 22.384 1.00 69.19 276 LEU A C 1
ATOM 2184 O O . LEU A 1 276 ? -27.730 -0.563 21.854 1.00 69.19 276 LEU A O 1
ATOM 2188 N N . GLY A 1 277 ? -26.543 -0.104 23.701 1.00 68.56 277 GLY A N 1
ATOM 2189 C CA . GLY A 1 277 ? -27.686 -0.099 24.618 1.00 68.56 277 GLY A CA 1
ATOM 2190 C C . GLY A 1 277 ? -28.565 -1.351 24.490 1.00 68.56 277 GLY A C 1
ATOM 2191 O O . GLY A 1 277 ? -28.151 -2.457 24.830 1.00 68.56 277 GLY A O 1
ATOM 2192 N N . GLN A 1 278 ? -29.790 -1.190 23.977 1.00 60.62 278 GLN A N 1
ATOM 2193 C CA . GLN A 1 278 ? -30.767 -2.281 23.824 1.00 60.62 278 GLN A CA 1
ATOM 2194 C C . GLN A 1 278 ? -30.347 -3.345 22.798 1.00 60.62 278 GLN A C 1
ATOM 2196 O O . GLN A 1 278 ? -30.759 -4.499 22.892 1.00 60.62 278 GLN A O 1
ATOM 2201 N N . GLU A 1 279 ? -29.497 -2.987 21.836 1.00 61.62 279 GLU A N 1
ATOM 2202 C CA . GLU A 1 279 ? -29.074 -3.882 20.752 1.00 61.62 279 GLU A CA 1
ATOM 2203 C C . GLU A 1 279 ? -27.908 -4.798 21.156 1.00 61.62 279 GLU A C 1
ATOM 2205 O O . GLU A 1 279 ? -27.545 -5.714 20.419 1.00 61.62 279 GLU A O 1
ATOM 2210 N N . PHE A 1 280 ? -27.349 -4.587 22.351 1.00 62.78 280 PHE A N 1
ATOM 2211 C CA . PHE A 1 280 ? -26.316 -5.435 22.945 1.00 62.78 280 PHE A CA 1
ATOM 2212 C C . PHE A 1 280 ? -26.898 -6.726 23.554 1.00 62.78 280 PHE A C 1
ATOM 2214 O O . PHE A 1 280 ? -26.218 -7.751 23.605 1.00 62.78 280 PHE A O 1
ATOM 2221 N N . ALA A 1 281 ? -28.181 -6.715 23.941 1.00 60.47 281 ALA A N 1
ATOM 2222 C CA . ALA A 1 281 ? -28.864 -7.795 24.659 1.00 60.47 281 ALA A CA 1
ATOM 2223 C C . ALA A 1 281 ? -28.687 -9.225 24.088 1.00 60.47 281 ALA A C 1
ATOM 2225 O O . ALA A 1 281 ? -28.382 -10.123 24.876 1.00 60.47 281 ALA A O 1
ATOM 2226 N N . PRO A 1 282 ? -28.820 -9.491 22.769 1.00 67.88 282 PRO A N 1
ATOM 2227 C CA . PRO A 1 282 ? -28.684 -10.851 22.237 1.00 67.88 282 PRO A CA 1
ATOM 2228 C C . PRO A 1 282 ? -27.243 -11.383 22.270 1.00 67.88 282 PRO A C 1
ATOM 2230 O O . PRO A 1 282 ? -27.043 -12.593 22.278 1.00 67.88 282 PRO A O 1
ATOM 2233 N N . HIS A 1 283 ? -26.243 -10.500 22.311 1.00 62.09 283 HIS A N 1
ATOM 2234 C CA . HIS A 1 283 ? -24.829 -10.876 22.307 1.00 62.09 283 HIS A CA 1
ATOM 2235 C C . HIS A 1 283 ? -24.215 -10.958 23.712 1.00 62.09 283 HIS A C 1
ATOM 2237 O O . HIS A 1 283 ? -23.187 -11.606 23.899 1.00 62.09 283 HIS A O 1
ATOM 2243 N N . ILE A 1 284 ? -24.867 -10.370 24.723 1.00 61.53 284 ILE A N 1
ATOM 2244 C CA . ILE A 1 284 ? -24.471 -10.497 26.136 1.00 61.53 284 ILE A CA 1
ATOM 2245 C C . ILE A 1 284 ? -24.461 -11.963 26.581 1.00 61.53 284 ILE A C 1
ATOM 2247 O O . ILE A 1 284 ? -23.550 -12.376 27.295 1.00 61.53 284 ILE A O 1
ATOM 2251 N N . ALA A 1 285 ? -25.443 -12.760 26.147 1.00 62.00 285 ALA A N 1
ATOM 2252 C CA . ALA A 1 285 ? -25.576 -14.159 26.557 1.00 62.00 285 ALA A CA 1
ATOM 2253 C C . ALA A 1 285 ? -24.336 -15.007 26.213 1.00 62.00 285 ALA A C 1
ATOM 2255 O O . ALA A 1 285 ? -23.958 -15.885 26.986 1.00 62.00 285 ALA A O 1
ATOM 2256 N N . GLU A 1 286 ? -23.666 -14.702 25.098 1.00 62.81 286 GLU A N 1
ATOM 2257 C CA . GLU A 1 286 ? -22.433 -15.374 24.667 1.00 62.81 286 GLU A CA 1
ATOM 2258 C C . GLU A 1 286 ? -21.197 -14.906 25.454 1.00 62.81 286 GLU A C 1
ATOM 2260 O O . GLU A 1 286 ? -20.218 -15.640 25.558 1.00 62.81 286 GLU A O 1
ATOM 2265 N N . LEU A 1 287 ? -21.239 -13.710 26.051 1.00 63.50 287 LEU A N 1
ATOM 2266 C CA . LEU A 1 287 ? -20.130 -13.104 26.798 1.00 63.50 287 LEU A C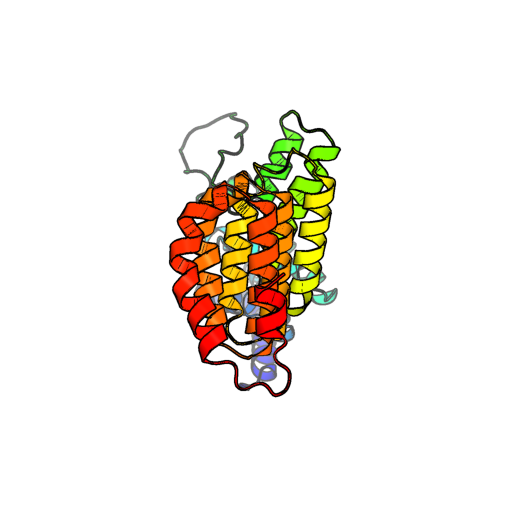A 1
ATOM 2267 C C . LEU A 1 287 ? -20.147 -13.408 28.298 1.00 63.50 287 LEU A C 1
ATOM 2269 O O . LEU A 1 287 ? -19.094 -13.373 28.938 1.00 63.50 287 LEU A O 1
ATOM 2273 N N . ILE A 1 288 ? -21.316 -13.723 28.862 1.00 63.31 288 ILE A N 1
ATOM 2274 C CA . ILE A 1 288 ? -21.481 -14.056 30.286 1.00 63.31 288 ILE A CA 1
ATOM 2275 C C . ILE A 1 288 ? -20.508 -15.159 30.748 1.00 63.31 288 ILE A C 1
ATOM 2277 O O . ILE A 1 288 ? -19.864 -14.960 31.779 1.00 63.31 288 ILE A O 1
ATOM 2281 N N . PRO A 1 289 ? -20.314 -16.280 30.022 1.00 62.34 289 PRO A N 1
ATOM 2282 C CA . PRO A 1 289 ? -19.373 -17.321 30.439 1.00 62.34 289 PRO A CA 1
ATOM 2283 C C . PRO A 1 289 ? -17.923 -16.825 30.505 1.00 62.34 289 PRO A C 1
ATOM 2285 O O . PRO A 1 289 ? -17.177 -17.209 31.404 1.00 62.34 289 PRO A O 1
ATOM 2288 N N . TYR A 1 290 ? -17.529 -15.930 29.594 1.00 61.12 290 TYR A N 1
ATOM 2289 C CA . TYR A 1 290 ? -16.185 -15.356 29.562 1.00 61.12 290 TYR A CA 1
ATOM 2290 C C . TYR A 1 290 ? -15.970 -14.364 30.707 1.00 61.12 290 TYR A C 1
ATOM 2292 O O . TYR A 1 290 ? -14.956 -14.452 31.398 1.00 61.12 290 TYR A O 1
ATOM 2300 N N . LEU A 1 291 ? -16.943 -13.484 30.973 1.00 62.00 291 LEU A N 1
ATOM 2301 C CA . LEU A 1 291 ? -16.912 -12.554 32.108 1.00 62.00 291 LEU A CA 1
ATOM 2302 C C . LEU A 1 291 ? -16.885 -13.297 33.451 1.00 62.00 291 LEU A C 1
ATOM 2304 O O . LEU A 1 291 ? -16.082 -12.959 34.321 1.00 62.00 291 LEU A O 1
ATOM 2308 N N . LEU A 1 292 ? -17.688 -14.356 33.597 1.00 57.69 292 LEU A N 1
ATOM 2309 C CA . LEU A 1 292 ? -17.660 -15.235 34.769 1.00 57.69 292 LEU A CA 1
ATOM 2310 C C . LEU A 1 292 ? -16.303 -15.931 34.930 1.00 57.69 292 LEU A C 1
ATOM 2312 O O . LEU A 1 292 ? -15.811 -16.041 36.051 1.00 57.69 292 LEU A O 1
ATOM 2316 N N . TYR A 1 293 ? -15.661 -16.332 33.828 1.00 55.81 293 TYR A N 1
ATOM 2317 C CA . TYR A 1 293 ? -14.320 -16.913 33.861 1.00 55.81 293 TYR A CA 1
ATOM 2318 C C . TYR A 1 293 ? -13.262 -15.913 34.343 1.00 55.81 293 TYR A C 1
ATOM 2320 O O . TYR A 1 293 ? -12.395 -16.299 35.122 1.00 55.81 293 TYR A O 1
ATOM 2328 N N . VAL A 1 294 ? -13.326 -14.628 33.968 1.00 55.06 294 VAL A N 1
ATOM 2329 C CA . VAL A 1 294 ? -12.409 -13.607 34.524 1.00 55.06 294 VAL A CA 1
ATOM 2330 C C . VAL A 1 294 ? -12.669 -13.333 35.993 1.00 55.06 294 VAL A C 1
ATOM 2332 O O . VAL A 1 294 ? -11.714 -13.228 36.754 1.00 55.06 294 VAL A O 1
ATOM 2335 N N . VAL A 1 295 ? -13.931 -13.308 36.421 1.00 53.94 295 VAL A N 1
ATOM 2336 C CA . VAL A 1 295 ? -14.268 -13.196 37.848 1.00 53.94 295 VAL A CA 1
ATOM 2337 C C . VAL A 1 295 ? -13.765 -14.417 38.637 1.00 53.94 295 VAL A C 1
ATOM 2339 O O . VAL A 1 295 ? -13.356 -14.271 39.786 1.00 53.94 295 VAL A O 1
ATOM 2342 N N . GLN A 1 296 ? -13.737 -15.609 38.028 1.00 49.44 296 GLN A N 1
ATOM 2343 C CA . GLN A 1 296 ? -13.237 -16.842 38.652 1.00 49.44 296 GLN A CA 1
ATOM 2344 C C . GLN A 1 296 ? -11.713 -17.043 38.566 1.00 49.44 296 GLN A C 1
ATOM 2346 O O . GLN A 1 296 ? -11.157 -17.742 39.412 1.00 49.44 296 GLN A O 1
ATOM 2351 N N . THR A 1 297 ? -11.023 -16.467 37.576 1.00 46.03 297 THR A N 1
ATOM 2352 C CA . THR A 1 297 ? -9.570 -16.653 37.361 1.00 46.03 297 THR A CA 1
ATOM 2353 C C . THR A 1 297 ? -8.697 -15.499 37.852 1.00 46.03 297 THR A C 1
ATOM 2355 O O . THR A 1 297 ? -7.473 -15.572 37.722 1.00 46.03 297 THR A O 1
ATOM 2358 N N . ASP A 1 298 ? -9.283 -14.463 38.455 1.00 43.31 298 ASP A N 1
ATOM 2359 C CA . ASP A 1 298 ? -8.545 -13.317 38.988 1.00 43.31 298 ASP A CA 1
ATOM 2360 C C . ASP A 1 298 ? -7.694 -13.712 40.215 1.00 43.31 298 ASP A C 1
ATOM 2362 O O . ASP A 1 298 ? -8.170 -13.781 41.349 1.00 43.31 298 ASP A O 1
ATOM 2366 N N . LYS A 1 299 ? -6.408 -14.000 39.975 1.00 47.31 299 LYS A N 1
ATOM 2367 C CA . LYS A 1 299 ? -5.351 -14.129 40.996 1.00 47.31 299 LYS A CA 1
ATOM 2368 C C . LYS A 1 299 ? -4.445 -12.890 41.048 1.00 47.31 299 LYS A C 1
ATOM 2370 O O . LYS A 1 299 ? -3.283 -13.006 41.427 1.00 47.31 299 LYS A O 1
ATOM 2375 N N . SER A 1 300 ? -4.922 -11.715 40.636 1.00 44.28 300 SER A N 1
ATOM 2376 C CA . SER A 1 300 ? -4.132 -10.487 40.748 1.00 44.28 300 SER A CA 1
ATOM 2377 C C . SER A 1 300 ? -4.315 -9.841 42.124 1.00 44.28 300 SER A C 1
ATOM 2379 O O . SER A 1 300 ? -5.443 -9.696 42.590 1.00 44.28 300 SER A O 1
ATOM 2381 N N . GLU A 1 301 ? -3.218 -9.400 42.748 1.00 44.16 301 GLU A N 1
ATOM 2382 C CA . GLU A 1 301 ? -3.151 -8.822 44.110 1.00 44.16 301 GLU A CA 1
ATOM 2383 C C . GLU A 1 301 ? -4.026 -7.569 44.353 1.00 44.16 301 GLU A C 1
ATOM 2385 O O . GLU A 1 301 ? -4.074 -7.070 45.470 1.00 44.16 301 GLU A O 1
ATOM 2390 N N . ASP A 1 302 ? -4.769 -7.084 43.352 1.00 44.16 302 ASP A N 1
ATOM 2391 C CA . ASP A 1 302 ? -5.391 -5.755 43.369 1.00 44.16 302 ASP A CA 1
ATOM 2392 C C . ASP A 1 302 ? -6.868 -5.694 42.925 1.00 44.16 302 ASP A C 1
ATOM 2394 O O . ASP A 1 302 ? -7.412 -4.596 42.837 1.00 44.16 302 ASP A O 1
ATOM 2398 N N . ARG A 1 303 ? -7.549 -6.817 42.617 1.00 49.22 303 ARG A N 1
ATOM 2399 C CA . ARG A 1 303 ? -9.006 -6.860 42.288 1.00 49.22 303 ARG A CA 1
ATOM 2400 C C . ARG A 1 303 ? -9.512 -5.760 41.318 1.00 49.22 303 ARG A C 1
ATOM 2402 O O . ARG A 1 303 ? -10.678 -5.361 41.355 1.00 49.22 303 ARG A O 1
ATOM 2409 N N . LYS A 1 304 ? -8.656 -5.250 40.422 1.00 47.59 304 LYS A N 1
ATOM 2410 C CA . LYS A 1 304 ? -9.000 -4.159 39.483 1.00 47.59 304 LYS A CA 1
ATOM 2411 C C . LYS A 1 304 ? -10.016 -4.613 38.432 1.00 47.59 304 LYS A C 1
ATOM 2413 O O . LYS A 1 304 ? -10.885 -3.837 38.043 1.00 47.59 304 LYS A O 1
ATOM 2418 N N . LEU A 1 305 ? -9.956 -5.887 38.041 1.00 37.38 305 LEU A N 1
ATOM 2419 C CA . LEU A 1 305 ? -10.894 -6.508 37.102 1.00 37.38 305 LEU A CA 1
ATOM 2420 C C . LEU A 1 305 ? -12.300 -6.646 37.709 1.00 37.38 305 LEU A C 1
ATOM 2422 O O . LEU A 1 305 ? -13.291 -6.479 37.007 1.00 37.38 305 LEU A O 1
ATOM 2426 N N . THR A 1 306 ? -12.411 -6.867 39.023 1.00 40.34 306 THR A N 1
ATOM 2427 C CA . THR A 1 306 ? -13.706 -6.960 39.720 1.00 40.34 306 THR A CA 1
ATOM 2428 C C . THR A 1 306 ? -14.357 -5.593 39.958 1.00 40.34 306 THR A C 1
ATOM 2430 O O . THR A 1 306 ? -15.580 -5.510 40.047 1.00 40.34 306 THR A O 1
ATOM 2433 N N . ALA A 1 307 ? -13.567 -4.519 40.055 1.00 42.59 307 ALA A N 1
ATOM 2434 C CA . ALA A 1 307 ? -14.083 -3.159 40.220 1.00 42.59 307 ALA A CA 1
ATOM 2435 C C . ALA A 1 307 ? -14.651 -2.580 38.913 1.00 42.59 307 ALA A C 1
ATOM 2437 O O . ALA A 1 307 ? -15.687 -1.925 38.951 1.00 42.59 307 ALA A O 1
ATOM 2438 N N . GLN A 1 308 ? -14.026 -2.866 37.764 1.00 41.34 308 GLN A N 1
ATOM 2439 C CA . GLN A 1 308 ? -14.524 -2.404 36.459 1.00 41.34 308 GLN A CA 1
ATOM 2440 C C . GLN A 1 308 ? -15.768 -3.153 35.975 1.00 41.34 308 GLN A C 1
ATOM 244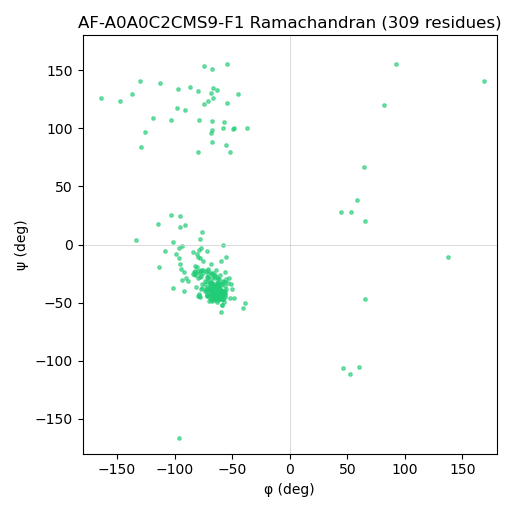2 O O . GLN A 1 308 ? -16.612 -2.554 35.334 1.00 41.34 308 GLN A O 1
ATOM 2447 N N . VAL A 1 309 ? -15.935 -4.433 36.318 1.00 41.97 309 VAL A N 1
ATOM 2448 C CA . VAL A 1 309 ? -17.149 -5.196 35.950 1.00 41.97 309 VAL A CA 1
ATOM 2449 C C . VAL A 1 309 ? -18.365 -4.814 36.814 1.00 41.97 309 VAL A C 1
ATOM 2451 O O . VAL A 1 309 ? -19.496 -5.162 36.487 1.00 41.97 309 VAL A O 1
ATOM 2454 N N . ARG A 1 310 ? -18.150 -4.114 37.937 1.00 35.31 310 ARG A N 1
ATOM 2455 C CA . ARG A 1 310 ? -19.209 -3.695 38.872 1.00 35.31 310 ARG A CA 1
ATOM 2456 C C . ARG A 1 310 ? -19.704 -2.257 38.635 1.00 35.31 310 ARG A C 1
ATOM 2458 O O . ARG A 1 310 ? -20.698 -1.875 39.250 1.00 35.31 310 ARG A O 1
ATOM 2465 N N . SER A 1 311 ? -18.997 -1.486 37.809 1.00 34.56 311 SER A N 1
ATOM 2466 C CA . SER A 1 311 ? -19.333 -0.122 37.371 1.00 34.56 311 SER A CA 1
ATOM 2467 C C . SER A 1 311 ? -20.244 -0.169 36.150 1.00 34.56 311 SER A C 1
ATOM 2469 O O . SER A 1 311 ? -21.114 0.721 36.057 1.00 34.56 311 SER A O 1
#